Protein AF-S0IPT8-F1 (afdb_monomer_lite)

pLDDT: mean 73.15, std 20.32, range [29.73, 96.06]

Secondary structure (DSSP, 8-state):
-HHHHHHHHHHHHHH-HHHHHHHHTTT-HHHH-B-SPPPGGGHHHHHHHHHHHHHHHTTSSEEEETT--HHHHHHHHHH-HHHHHTT----GGGS-TTS-HHHHHHHHHHHHGGGTEEEEEEP-SSSEEEEEEEEHHHHHHHHHHHHHTT--EE-TTS---S-S-HHHHHHHHHS-B---S---------S-TTSS----S--PPPTTTTT-EEEEEE-S----HHHHHHHHHHHTS-HHHHHHHHHTT--EEEEEEHHHHHHHHHHHHHTT---EEESPPPP-TT----TT--S--------HHHHHHHHHHHHHT--

Radius of gyration: 21.43 Å; chains: 1; bounding box: 55×52×55 Å

Sequence (319 aa):
MGHSTVRKELETCVADTEKYCKEHQQEYETLGCPGGVIAEEDYGCIQWLILAECLVRYNIAAMLDWKCELENFAYFVKGLAGKRKYKLTFRTAWFDEEESIEEWCTVLNVKWQSAGVYFVQLDMCSDSYTLLPILSDQYELARRLAKELGQRIILPDVENPEDSSEVLYNFLQRHPYTLSAHRSPAPASCEKCFADGSIVYPVIPCNCEGGKQYQIVINTQKLTPRQIVVASKHMRMGAMEMRQRLTLGKDVYVKAYLQDTLLAINELEKERIAYEVLPEAPQYLHFQECQKRHVHSERYDYKYFLLDREREKEWSGKD

Foldseek 3Di:
DLPVVLVVLLVVCVVPVPVSLVVCLVVDVVSVFFDDDDDPLCSLLSSLSSSLVSCCVSLQKPKFAQLDFLVNVQVSVVSHPVCVVLVQDDDSVQDDRLDGPLVVQVSSQVRCVVSQWHWKFWQQVFLMTTTHIDGNVCVVVVQVVCVVSLTGIGRSHDDDPPDRSVSNVVSCVNGPGHPPDPPPPPPPDDDPNPPDPPDDDFDDPDPVQQPDKKKKKQFQDDDDLSLLSLLCVLQSHHSVVSVVCSVVRHMDMHIDGLLSVVVNVVSCVVRVGDIDMPPDRDDDPGHDDDPPDDPPDPPDDGDPPVVVVVVVCVVVVPD

Structure (mmCIF, N/CA/C/O backbone):
data_AF-S0IPT8-F1
#
_entry.id   AF-S0IPT8-F1
#
loop_
_atom_site.group_PDB
_atom_site.id
_atom_site.type_symbol
_atom_site.label_atom_id
_atom_site.label_alt_id
_atom_site.label_comp_id
_atom_site.label_asym_id
_atom_site.label_entity_id
_atom_site.label_seq_id
_atom_site.pdbx_PDB_ins_code
_atom_site.Cartn_x
_atom_site.Cartn_y
_atom_site.Cartn_z
_atom_site.occupancy
_atom_site.B_iso_or_equiv
_atom_site.auth_seq_id
_atom_site.auth_comp_id
_atom_site.auth_asym_id
_atom_site.auth_atom_id
_atom_site.pdbx_PDB_model_num
ATOM 1 N N . MET A 1 1 ? -14.011 8.653 -18.010 1.00 54.28 1 MET A N 1
ATOM 2 C CA . MET A 1 1 ? -12.874 9.182 -18.791 1.00 54.28 1 MET A CA 1
ATOM 3 C C . MET A 1 1 ? -11.552 8.507 -18.423 1.00 54.28 1 MET A C 1
ATOM 5 O O . MET A 1 1 ? -10.868 8.114 -19.346 1.00 54.28 1 MET A O 1
ATOM 9 N N . GLY A 1 2 ? -11.223 8.260 -17.144 1.00 63.88 2 GLY A N 1
ATOM 10 C CA . GLY A 1 2 ? -9.914 7.685 -16.761 1.00 63.88 2 GLY A CA 1
ATOM 11 C C . GLY A 1 2 ? -9.547 6.312 -17.357 1.00 63.88 2 GLY A C 1
ATOM 12 O O . GLY A 1 2 ? -8.444 6.149 -17.856 1.00 63.88 2 GLY A O 1
ATOM 13 N N . HIS A 1 3 ? -10.464 5.335 -17.385 1.00 76.06 3 HIS A N 1
ATOM 14 C CA . HIS A 1 3 ? -10.130 3.949 -17.779 1.00 76.06 3 HIS A CA 1
ATOM 15 C C . HIS A 1 3 ? -9.576 3.813 -19.212 1.00 76.06 3 HIS A C 1
ATOM 17 O O . HIS A 1 3 ? -8.650 3.044 -19.445 1.00 76.06 3 HIS A O 1
ATOM 23 N N . SER A 1 4 ? -10.135 4.548 -20.180 1.00 83.31 4 SER A N 1
ATOM 24 C CA . SER A 1 4 ? -9.670 4.511 -21.575 1.00 83.31 4 SER A CA 1
ATOM 25 C C . SER A 1 4 ? -8.324 5.202 -21.765 1.00 83.31 4 SER A C 1
ATOM 27 O O . SER A 1 4 ? -7.595 4.850 -22.684 1.00 83.31 4 SER A O 1
ATOM 29 N N . THR A 1 5 ? -8.010 6.188 -20.924 1.00 87.19 5 THR A N 1
ATOM 30 C CA . THR A 1 5 ? -6.735 6.906 -20.983 1.00 87.19 5 THR A CA 1
ATOM 31 C C . THR A 1 5 ? -5.625 6.078 -20.349 1.00 87.19 5 THR A C 1
ATOM 33 O O . THR A 1 5 ? -4.622 5.850 -21.012 1.00 87.19 5 THR A O 1
ATOM 36 N N . VAL A 1 6 ? -5.860 5.510 -19.156 1.00 88.31 6 VAL A N 1
ATOM 37 C CA . VAL A 1 6 ? -4.929 4.562 -18.509 1.00 88.31 6 VAL A CA 1
ATOM 38 C C . VAL A 1 6 ? -4.564 3.422 -19.453 1.00 88.31 6 VAL A C 1
ATOM 40 O O . VAL A 1 6 ? -3.395 3.102 -19.617 1.00 88.31 6 VAL A O 1
ATOM 43 N N . ARG A 1 7 ? -5.560 2.837 -20.129 1.00 91.38 7 ARG A N 1
ATOM 44 C CA . ARG A 1 7 ? -5.317 1.758 -21.088 1.00 91.38 7 ARG A CA 1
ATOM 45 C C . ARG A 1 7 ? -4.388 2.181 -22.230 1.00 91.38 7 ARG A C 1
ATOM 47 O O . ARG A 1 7 ? -3.475 1.435 -22.546 1.00 91.38 7 ARG A O 1
ATOM 54 N N . LYS A 1 8 ? -4.608 3.353 -22.834 1.00 91.62 8 LYS A N 1
ATOM 55 C CA . LYS A 1 8 ? -3.768 3.852 -23.936 1.00 91.62 8 LYS A CA 1
ATOM 56 C C . LYS A 1 8 ? -2.345 4.169 -23.488 1.00 91.62 8 LYS A C 1
ATOM 58 O O . LYS A 1 8 ? -1.407 3.883 -24.226 1.00 91.62 8 LYS A O 1
ATOM 63 N N . GLU A 1 9 ? -2.190 4.753 -22.301 1.00 90.62 9 GLU A N 1
ATOM 64 C CA . GLU A 1 9 ? -0.863 5.005 -21.735 1.00 90.62 9 GLU A CA 1
ATOM 65 C C . GLU A 1 9 ? -0.111 3.693 -21.519 1.00 90.62 9 GLU A C 1
ATOM 67 O O . GLU A 1 9 ? 1.015 3.552 -21.987 1.00 90.62 9 GLU A O 1
ATOM 72 N N . LEU A 1 10 ? -0.768 2.687 -20.938 1.00 92.62 10 LEU A N 1
ATOM 73 C CA . LEU A 1 10 ? -0.151 1.379 -20.729 1.00 92.62 10 LEU A CA 1
ATOM 74 C C . LEU A 1 10 ? 0.125 0.624 -22.026 1.00 92.62 10 LEU A C 1
ATOM 76 O O . LEU A 1 10 ? 1.179 0.017 -22.143 1.00 92.62 10 LEU A O 1
ATOM 80 N N . GLU A 1 11 ? -0.766 0.678 -23.017 1.00 94.50 11 GLU A N 1
ATOM 81 C CA . GLU A 1 11 ? -0.511 0.098 -24.344 1.00 94.50 11 GLU A CA 1
ATOM 82 C C . GLU A 1 11 ? 0.739 0.720 -24.989 1.00 94.50 11 GLU A C 1
ATOM 84 O O . GLU A 1 11 ? 1.518 0.012 -25.622 1.00 94.50 11 GLU A O 1
ATOM 89 N N . THR A 1 12 ? 0.962 2.022 -24.784 1.00 93.56 12 THR A N 1
ATOM 90 C CA . THR A 1 12 ? 2.147 2.729 -25.293 1.00 93.56 12 THR A CA 1
ATOM 91 C C . THR A 1 12 ? 3.406 2.335 -24.520 1.00 93.56 12 THR A C 1
ATOM 93 O O . THR A 1 12 ? 4.418 2.006 -25.133 1.00 93.56 12 THR A O 1
ATOM 96 N N . CYS A 1 13 ? 3.331 2.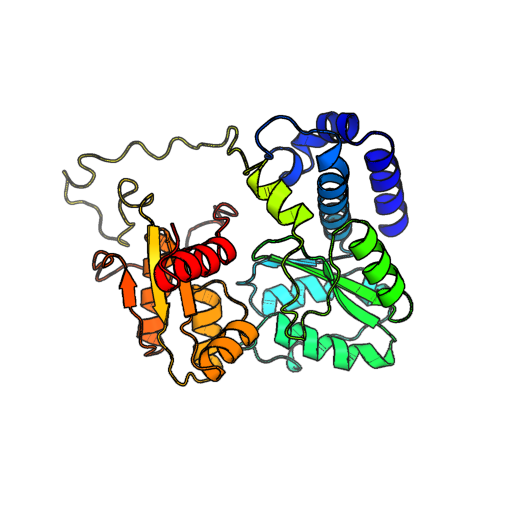299 -23.186 1.00 92.19 13 CYS A N 1
ATOM 97 C CA . CYS A 1 13 ? 4.433 1.865 -22.331 1.00 92.19 13 CYS A CA 1
ATOM 98 C C . CYS A 1 13 ? 4.836 0.409 -22.598 1.00 92.19 13 CYS A C 1
ATOM 100 O O . CYS A 1 13 ? 6.021 0.111 -22.648 1.00 92.19 13 CYS A O 1
ATOM 102 N N . VAL A 1 14 ? 3.878 -0.502 -22.774 1.00 93.56 14 VAL A N 1
ATOM 103 C CA . VAL A 1 14 ? 4.161 -1.927 -23.006 1.00 93.56 14 VAL A CA 1
ATOM 104 C C . VAL A 1 14 ? 4.749 -2.166 -24.398 1.00 93.56 14 VAL A C 1
ATOM 106 O O . VAL A 1 14 ? 5.554 -3.078 -24.565 1.00 93.56 14 VAL A O 1
ATOM 109 N N . ALA A 1 15 ? 4.370 -1.361 -25.396 1.00 94.94 15 ALA A N 1
ATOM 110 C CA . ALA A 1 15 ? 4.884 -1.501 -26.757 1.00 94.94 15 ALA A CA 1
ATOM 111 C C . ALA A 1 15 ? 6.381 -1.169 -26.871 1.00 94.94 15 ALA A C 1
ATOM 113 O O . ALA A 1 15 ? 7.077 -1.804 -27.662 1.00 94.94 15 ALA A O 1
ATOM 114 N N . ASP A 1 16 ? 6.864 -0.183 -26.108 1.00 92.12 16 ASP A N 1
ATOM 115 C CA . ASP A 1 16 ? 8.273 0.218 -26.076 1.00 92.12 16 ASP A CA 1
ATOM 116 C C . ASP A 1 16 ? 8.610 0.880 -24.727 1.00 92.12 16 ASP A C 1
ATOM 118 O O . ASP A 1 16 ? 8.616 2.108 -24.590 1.00 92.12 16 ASP A O 1
ATOM 122 N N . THR A 1 17 ? 8.855 0.052 -23.706 1.00 90.62 17 THR A N 1
ATOM 123 C CA . THR A 1 17 ? 9.102 0.509 -22.327 1.00 90.62 17 THR A CA 1
ATOM 124 C C . THR A 1 17 ? 10.316 1.425 -22.237 1.00 90.62 17 THR A C 1
ATOM 126 O O . THR A 1 17 ? 10.282 2.432 -21.535 1.00 90.62 17 THR A O 1
ATOM 129 N N . GLU A 1 18 ? 11.396 1.104 -22.954 1.00 87.06 18 GLU A N 1
ATOM 130 C CA . GLU A 1 18 ? 12.631 1.887 -22.913 1.00 87.06 18 GLU A CA 1
ATOM 131 C C . GLU A 1 18 ? 12.409 3.296 -23.461 1.00 87.06 18 GLU A C 1
ATOM 133 O O . GLU A 1 18 ? 12.798 4.285 -22.830 1.00 87.06 18 GLU A O 1
ATOM 138 N N . LYS A 1 19 ? 11.772 3.395 -24.631 1.00 88.38 19 LYS A N 1
ATOM 139 C CA . LYS A 1 19 ? 11.444 4.685 -25.227 1.00 88.38 19 LYS A CA 1
ATOM 140 C C . LYS A 1 19 ? 10.463 5.459 -24.355 1.00 88.38 19 LYS A C 1
ATOM 142 O O . LYS A 1 19 ? 10.707 6.638 -24.106 1.00 88.38 19 LYS A O 1
ATOM 147 N N . TYR A 1 20 ? 9.415 4.803 -23.852 1.00 89.19 20 TYR A N 1
ATOM 148 C CA . TYR A 1 20 ? 8.432 5.434 -22.973 1.00 89.19 20 TYR A CA 1
ATOM 149 C C . TYR A 1 20 ? 9.105 6.029 -21.730 1.00 89.19 20 TYR A C 1
ATOM 151 O O . TYR A 1 20 ? 8.908 7.202 -21.423 1.00 89.19 20 TYR A O 1
ATOM 159 N N . CYS A 1 21 ? 9.987 5.281 -21.065 1.00 82.88 21 CYS A N 1
ATOM 160 C CA . CYS A 1 21 ? 10.748 5.797 -19.928 1.00 82.88 21 CYS A CA 1
ATOM 161 C C . CYS A 1 21 ? 11.575 7.032 -20.290 1.00 82.88 21 CYS A C 1
ATOM 163 O O . CYS A 1 21 ? 11.553 8.011 -19.552 1.00 82.88 21 CYS A O 1
ATOM 165 N N . LYS A 1 22 ? 12.287 7.022 -21.423 1.00 81.44 22 LYS A N 1
ATOM 166 C CA . LYS A 1 22 ? 13.092 8.176 -21.862 1.00 81.44 22 LYS A CA 1
ATOM 167 C C . LYS A 1 22 ? 12.237 9.414 -22.137 1.00 81.44 22 LYS A C 1
ATOM 169 O O . LYS A 1 22 ? 12.662 10.519 -21.815 1.00 81.44 22 LYS A O 1
ATOM 174 N N . GLU A 1 23 ? 11.061 9.237 -22.733 1.00 85.50 23 GLU A N 1
ATOM 175 C CA . GLU A 1 23 ? 10.158 10.337 -23.094 1.00 85.50 23 GLU A CA 1
ATOM 176 C C . GLU A 1 23 ? 9.407 10.901 -21.877 1.00 85.50 23 GLU A C 1
ATOM 178 O O . GLU A 1 23 ? 9.194 12.110 -21.803 1.00 85.50 23 GLU A O 1
ATOM 183 N N . HIS A 1 24 ? 9.078 10.057 -20.895 1.00 82.44 24 HIS A N 1
ATOM 184 C CA . HIS A 1 24 ? 8.243 10.414 -19.743 1.00 82.44 24 HIS A CA 1
ATOM 185 C C . HIS A 1 24 ? 9.013 10.535 -18.411 1.00 82.44 24 HIS A C 1
ATOM 187 O O . HIS A 1 24 ? 8.411 10.647 -17.344 1.00 82.44 24 HIS A O 1
ATOM 193 N N . GLN A 1 25 ? 10.348 10.577 -18.453 1.00 72.38 25 GLN A N 1
ATOM 194 C CA . GLN A 1 25 ? 11.236 10.700 -17.284 1.00 72.38 25 GLN A CA 1
ATOM 195 C C . GLN A 1 25 ? 10.932 11.903 -16.372 1.00 72.38 25 GLN A C 1
ATOM 197 O O . GLN A 1 25 ? 11.199 11.849 -15.176 1.00 72.38 25 GLN A O 1
ATOM 202 N N . GLN A 1 26 ? 10.403 12.998 -16.928 1.00 66.69 26 GLN A N 1
ATOM 203 C CA . GLN A 1 26 ? 10.033 14.201 -16.167 1.00 66.69 26 GLN A CA 1
ATOM 204 C C . GLN A 1 26 ? 8.596 14.156 -15.627 1.00 66.69 26 GLN A C 1
ATOM 206 O O . GLN A 1 26 ? 8.244 14.962 -14.772 1.00 66.69 26 GLN A O 1
ATOM 211 N N . GLU A 1 27 ? 7.761 13.253 -16.146 1.00 67.31 27 GLU A N 1
ATOM 212 C CA . GLU A 1 27 ? 6.334 13.158 -15.811 1.00 67.31 27 GLU A CA 1
ATOM 213 C C . GLU A 1 27 ? 6.051 12.165 -14.679 1.00 67.31 27 GLU A C 1
ATOM 215 O O . GLU A 1 27 ? 5.011 12.258 -14.026 1.00 67.31 27 GLU A O 1
ATOM 220 N N . TYR A 1 28 ? 6.968 11.224 -14.461 1.00 64.19 28 TYR A N 1
ATOM 221 C CA . TYR A 1 28 ? 6.877 10.185 -13.445 1.00 64.19 28 TYR A CA 1
ATOM 222 C C . TYR A 1 28 ? 8.116 10.254 -12.553 1.00 64.19 28 TYR A C 1
ATOM 224 O O . TYR A 1 28 ? 9.219 9.900 -12.977 1.00 64.19 28 TYR A O 1
ATOM 232 N N . GLU A 1 29 ? 7.950 10.699 -11.307 1.00 57.94 29 GLU A N 1
ATOM 233 C CA . GLU A 1 29 ? 9.054 10.778 -10.338 1.00 57.94 29 GLU A CA 1
ATOM 234 C C . GLU A 1 29 ? 9.680 9.396 -10.095 1.00 57.94 29 GLU A C 1
ATOM 236 O O . GLU A 1 29 ? 10.901 9.271 -9.968 1.00 57.94 29 GLU A O 1
ATOM 241 N N . THR A 1 30 ? 8.863 8.342 -10.158 1.00 58.62 30 THR A N 1
ATOM 242 C CA . THR A 1 30 ? 9.267 6.934 -10.065 1.00 58.62 30 THR A CA 1
ATOM 243 C C . THR A 1 30 ? 10.098 6.459 -11.269 1.00 58.62 30 THR A C 1
ATOM 245 O O . THR A 1 30 ? 10.859 5.506 -11.132 1.00 58.62 30 THR A O 1
ATOM 248 N N . LEU A 1 31 ? 10.030 7.134 -12.430 1.00 58.56 31 LEU A N 1
ATOM 249 C CA . LEU A 1 31 ? 10.864 6.855 -13.617 1.00 58.56 31 LEU A CA 1
ATOM 250 C C . LEU A 1 31 ? 12.075 7.788 -13.753 1.00 58.56 31 LEU A C 1
ATOM 252 O O . LEU A 1 31 ? 13.054 7.429 -14.406 1.00 58.56 31 LEU A O 1
ATOM 256 N N . GLY A 1 32 ? 12.024 8.981 -13.158 1.00 52.25 32 GLY A N 1
ATOM 257 C CA . GLY A 1 32 ? 13.122 9.955 -13.169 1.00 52.25 32 GLY A CA 1
ATOM 258 C C . GLY A 1 32 ? 14.261 9.637 -12.193 1.00 52.25 32 GLY A C 1
ATOM 259 O O . GLY A 1 32 ? 15.316 10.271 -12.244 1.00 52.25 32 GLY A O 1
ATOM 260 N N . CYS A 1 33 ? 14.052 8.667 -11.303 1.00 48.09 33 CYS A N 1
ATOM 261 C CA . CYS A 1 33 ? 14.939 8.369 -10.184 1.00 48.09 33 CYS A CA 1
ATOM 262 C C . CYS A 1 33 ? 15.607 6.976 -10.141 1.00 48.09 33 CYS A C 1
ATOM 264 O O . CYS A 1 33 ? 16.563 6.869 -9.369 1.00 48.09 33 CYS A O 1
ATOM 266 N N . PRO A 1 34 ? 15.209 5.914 -10.877 1.00 54.78 34 PRO A N 1
ATOM 267 C CA . PRO A 1 34 ? 15.902 4.628 -10.798 1.00 54.78 34 PRO A CA 1
ATOM 268 C C . PRO A 1 34 ? 17.364 4.779 -11.231 1.00 54.78 34 PRO A C 1
ATOM 270 O O . PRO A 1 34 ? 17.660 5.219 -12.342 1.00 54.78 34 PRO A O 1
ATOM 273 N N . GLY A 1 35 ? 18.292 4.441 -10.336 1.00 54.28 35 GLY A N 1
ATOM 274 C CA . GLY A 1 35 ? 19.714 4.434 -10.650 1.00 54.28 35 GLY A CA 1
ATOM 275 C C . GLY A 1 35 ? 20.106 3.312 -11.593 1.00 54.28 35 GLY A C 1
ATOM 276 O O . GLY A 1 35 ? 19.496 2.247 -11.604 1.00 54.28 35 GLY A O 1
ATOM 277 N N . GLY A 1 36 ? 21.189 3.514 -12.338 1.00 60.66 36 GLY A N 1
ATOM 278 C CA . GLY A 1 36 ? 21.755 2.473 -13.194 1.00 60.66 36 GLY A CA 1
ATOM 279 C C . GLY A 1 36 ? 21.089 2.366 -14.565 1.00 60.66 36 GLY A C 1
ATOM 280 O O . GLY A 1 36 ? 20.373 3.259 -15.009 1.00 60.66 36 GLY A O 1
ATOM 281 N N . VAL A 1 37 ? 21.409 1.288 -15.279 1.00 69.19 37 VAL A N 1
ATOM 282 C CA . VAL A 1 37 ? 20.923 1.031 -16.639 1.00 69.19 37 VAL A CA 1
ATOM 283 C C . VAL A 1 37 ? 19.718 0.110 -16.548 1.00 69.19 37 VAL A C 1
ATOM 285 O O . VAL A 1 37 ? 19.872 -1.023 -16.110 1.00 69.19 37 VAL A O 1
ATOM 288 N N . ILE A 1 38 ? 18.548 0.592 -16.966 1.00 76.69 38 ILE A N 1
ATOM 289 C CA . ILE A 1 38 ? 17.339 -0.229 -17.097 1.00 76.69 38 ILE A CA 1
ATOM 290 C C . ILE A 1 38 ? 17.577 -1.277 -18.191 1.00 76.69 38 ILE A C 1
ATOM 292 O O . ILE A 1 38 ? 17.858 -0.916 -19.337 1.00 76.69 38 ILE A O 1
ATOM 296 N N . ALA A 1 39 ? 17.449 -2.553 -17.843 1.00 83.75 39 ALA A N 1
ATOM 297 C CA . ALA A 1 39 ? 17.536 -3.680 -18.760 1.00 83.75 39 ALA A CA 1
ATOM 298 C C . ALA A 1 39 ? 16.141 -4.247 -19.083 1.00 83.75 39 ALA A C 1
ATOM 300 O O . ALA A 1 39 ? 15.142 -3.904 -18.458 1.00 83.75 39 ALA A O 1
ATOM 301 N N . GLU A 1 40 ? 16.057 -5.130 -20.080 1.00 86.00 40 GLU A N 1
ATOM 302 C CA . GLU A 1 40 ? 14.785 -5.732 -20.518 1.00 86.00 40 GLU A CA 1
ATOM 303 C C . GLU A 1 40 ? 14.084 -6.522 -19.397 1.00 86.00 40 GLU A C 1
ATOM 305 O O . GLU A 1 40 ? 12.860 -6.492 -19.273 1.00 86.00 40 GLU A O 1
ATOM 310 N N . GLU A 1 41 ? 14.864 -7.154 -18.518 1.00 86.38 41 GLU A N 1
ATOM 311 C CA . GLU A 1 41 ? 14.384 -7.842 -17.311 1.00 86.38 41 GLU A CA 1
ATOM 312 C C . GLU A 1 41 ? 13.636 -6.924 -16.323 1.00 86.38 41 GLU A C 1
ATOM 314 O O . GLU A 1 41 ? 12.859 -7.409 -15.502 1.00 86.38 41 GLU A O 1
ATOM 319 N N . ASP A 1 42 ? 13.813 -5.604 -16.425 1.00 86.31 42 ASP A N 1
ATOM 320 C CA . ASP A 1 42 ? 13.191 -4.607 -15.549 1.00 86.31 42 ASP A CA 1
ATOM 321 C C . ASP A 1 42 ? 11.855 -4.079 -16.071 1.00 86.31 42 ASP A C 1
ATOM 323 O O . ASP A 1 42 ? 11.101 -3.436 -15.333 1.00 86.31 42 ASP A O 1
ATOM 327 N N . TYR A 1 43 ? 11.540 -4.334 -17.344 1.00 89.81 43 TYR A N 1
ATOM 328 C CA . TYR A 1 43 ? 10.389 -3.723 -18.004 1.00 89.81 43 TYR A CA 1
ATOM 329 C C . TYR A 1 43 ? 9.069 -4.063 -17.312 1.00 89.81 43 TYR A C 1
ATOM 331 O O . TYR A 1 43 ? 8.216 -3.188 -17.183 1.00 89.81 43 TYR A O 1
ATOM 339 N N . GLY A 1 44 ? 8.916 -5.286 -16.797 1.00 90.81 44 GLY A N 1
ATOM 340 C CA . GLY A 1 44 ? 7.714 -5.681 -16.057 1.00 90.81 44 GLY A CA 1
ATOM 341 C C . GLY A 1 44 ? 7.493 -4.856 -14.782 1.00 90.81 44 GLY A C 1
ATOM 342 O O . GLY A 1 44 ? 6.368 -4.446 -14.499 1.00 90.81 44 GLY A O 1
ATOM 343 N N . CYS A 1 45 ? 8.558 -4.550 -14.036 1.00 88.06 45 CYS A N 1
ATOM 344 C CA . CYS A 1 45 ? 8.480 -3.714 -12.832 1.00 88.06 45 CYS A CA 1
ATOM 345 C C . CYS A 1 45 ? 8.154 -2.261 -13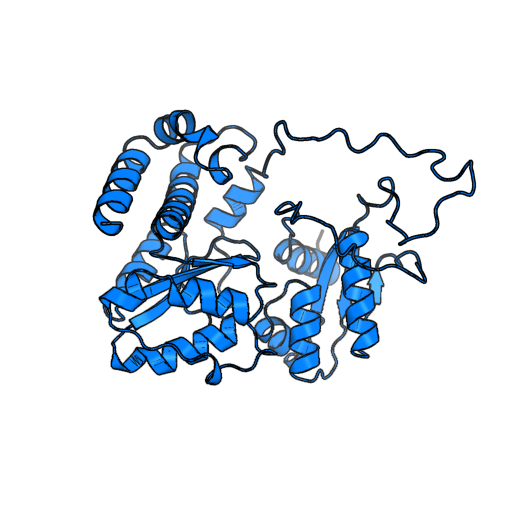.172 1.00 88.06 45 CYS A C 1
ATOM 347 O O . CYS A 1 45 ? 7.313 -1.644 -12.525 1.00 88.06 45 CYS A O 1
ATOM 349 N N . ILE A 1 46 ? 8.769 -1.731 -14.225 1.00 88.06 46 ILE A N 1
ATOM 350 C CA . ILE A 1 46 ? 8.505 -0.375 -14.712 1.00 88.06 46 ILE A CA 1
ATOM 351 C C . ILE A 1 46 ? 7.047 -0.222 -15.148 1.00 88.06 46 ILE A C 1
ATOM 353 O O . ILE A 1 46 ? 6.365 0.714 -14.735 1.00 88.06 46 ILE A O 1
ATOM 357 N N . GLN A 1 47 ? 6.544 -1.167 -15.940 1.00 91.50 47 GLN A N 1
ATOM 358 C CA . GLN A 1 47 ? 5.153 -1.179 -16.388 1.00 91.50 47 GLN A CA 1
ATOM 359 C C . GLN A 1 47 ? 4.180 -1.255 -15.201 1.00 91.50 47 GLN A C 1
ATOM 361 O O . GLN A 1 47 ? 3.132 -0.608 -15.222 1.00 91.50 47 GLN A O 1
ATOM 366 N N . TRP A 1 48 ? 4.530 -2.003 -14.148 1.00 92.38 48 TRP A N 1
ATOM 367 C CA . TRP A 1 48 ? 3.750 -2.080 -12.911 1.00 92.38 48 TRP A CA 1
ATOM 368 C C . TRP A 1 48 ? 3.693 -0.742 -12.161 1.00 92.38 48 TRP A C 1
ATOM 370 O O . TRP A 1 48 ? 2.616 -0.306 -11.752 1.00 92.38 48 TRP A O 1
ATOM 380 N N . LEU A 1 49 ? 4.834 -0.061 -12.030 1.00 87.19 49 LEU A N 1
ATOM 381 C CA . LEU A 1 49 ? 4.927 1.261 -11.402 1.00 87.19 49 LEU A CA 1
ATOM 382 C C . LEU A 1 49 ? 4.092 2.297 -12.170 1.00 87.19 49 LEU A C 1
ATOM 384 O O . LEU A 1 49 ? 3.261 2.987 -11.579 1.00 87.19 49 LEU A O 1
ATOM 388 N N . ILE A 1 50 ? 4.212 2.318 -13.500 1.00 89.44 50 ILE A N 1
ATOM 389 C CA . ILE A 1 50 ? 3.437 3.212 -14.372 1.00 89.44 50 ILE A CA 1
ATOM 390 C C . ILE A 1 50 ? 1.936 2.920 -14.277 1.00 89.44 50 ILE A C 1
ATOM 392 O O . ILE A 1 50 ? 1.132 3.852 -14.244 1.00 89.44 50 ILE A O 1
ATOM 396 N N . LEU A 1 51 ? 1.533 1.645 -14.194 1.00 93.31 51 LEU A N 1
ATOM 397 C CA . LEU A 1 51 ? 0.137 1.264 -13.957 1.00 93.31 51 LEU A CA 1
ATOM 398 C C . LEU A 1 51 ? -0.385 1.881 -12.657 1.00 93.31 51 LEU A C 1
ATOM 400 O O . LEU A 1 51 ? -1.449 2.504 -12.677 1.00 93.31 51 LEU A O 1
ATOM 404 N N . ALA A 1 52 ? 0.343 1.728 -11.551 1.00 91.12 52 ALA A N 1
ATOM 405 C CA . ALA A 1 52 ? -0.056 2.279 -10.260 1.00 91.12 52 ALA A CA 1
ATOM 406 C C . ALA A 1 52 ? -0.194 3.810 -10.319 1.00 91.12 52 ALA A C 1
ATOM 408 O O . ALA A 1 52 ? -1.254 4.345 -9.979 1.00 91.12 52 ALA A O 1
ATOM 409 N N . GLU A 1 53 ? 0.811 4.512 -10.846 1.00 88.25 53 GLU A N 1
ATOM 410 C CA . GLU A 1 53 ? 0.785 5.972 -10.977 1.00 88.25 53 GLU A CA 1
ATOM 411 C C . GLU A 1 53 ? -0.345 6.465 -11.886 1.00 88.25 53 GLU A C 1
ATOM 413 O O . GLU A 1 53 ? -1.067 7.403 -11.538 1.00 88.25 53 GLU A O 1
ATOM 418 N N . CYS A 1 54 ? -0.574 5.799 -13.021 1.00 90.69 54 CYS A N 1
ATOM 419 C CA . CYS A 1 54 ? -1.699 6.091 -13.903 1.00 90.69 54 CYS A CA 1
ATOM 420 C C . CYS A 1 54 ? -3.035 5.956 -13.161 1.00 90.69 54 CYS A C 1
ATOM 422 O O . CYS A 1 54 ? -3.896 6.838 -13.238 1.00 90.69 54 CYS A O 1
ATOM 424 N N . LEU A 1 55 ? -3.236 4.859 -12.425 1.00 93.12 55 LEU A N 1
ATOM 425 C CA . LEU A 1 55 ? -4.469 4.645 -11.668 1.00 93.12 55 LEU A CA 1
ATOM 426 C C . LEU A 1 55 ? -4.689 5.752 -10.629 1.00 93.12 55 LEU A C 1
ATOM 428 O O . LEU A 1 55 ? -5.820 6.229 -10.497 1.00 93.12 55 LEU A O 1
ATOM 432 N N . VAL A 1 56 ? -3.637 6.189 -9.938 1.00 90.50 56 VAL A N 1
ATOM 433 C CA . VAL A 1 56 ? -3.695 7.273 -8.945 1.00 90.50 56 VAL A CA 1
ATOM 434 C C . VAL A 1 56 ? -3.988 8.619 -9.611 1.00 90.50 56 VAL A C 1
ATOM 436 O O . VAL A 1 56 ? -4.933 9.305 -9.219 1.00 90.50 56 VAL A O 1
ATOM 439 N N . ARG A 1 57 ? -3.270 8.964 -10.688 1.00 88.88 57 ARG A N 1
ATOM 440 C CA . ARG A 1 57 ? -3.432 10.221 -11.445 1.00 88.88 57 ARG A CA 1
ATOM 441 C C . ARG A 1 57 ? -4.870 10.447 -11.910 1.00 88.88 57 ARG A C 1
ATOM 443 O O . ARG A 1 57 ? -5.381 11.565 -11.868 1.00 88.88 57 ARG A O 1
ATOM 450 N N . TYR A 1 58 ? -5.554 9.383 -12.331 1.00 90.06 58 TYR A N 1
ATOM 451 C CA . TYR A 1 58 ? -6.948 9.454 -12.778 1.00 90.06 58 TYR A CA 1
ATOM 452 C C . TYR A 1 58 ? -7.978 9.194 -11.662 1.00 90.06 58 TYR A C 1
ATOM 454 O O . TYR A 1 58 ? -9.162 8.997 -11.962 1.00 90.06 58 TYR A O 1
ATOM 462 N N . ASN A 1 59 ? -7.564 9.227 -10.387 1.00 91.69 59 ASN A N 1
ATOM 463 C CA . ASN A 1 59 ? -8.386 8.954 -9.201 1.00 91.69 59 ASN A CA 1
ATOM 464 C C . ASN A 1 59 ? -9.110 7.597 -9.268 1.00 91.69 59 ASN A C 1
ATOM 466 O O . ASN A 1 59 ? -10.230 7.451 -8.772 1.00 91.69 59 ASN A O 1
ATOM 470 N N . ILE A 1 60 ? -8.530 6.613 -9.956 1.00 93.81 60 ILE A N 1
ATOM 471 C CA . ILE A 1 60 ? -9.052 5.244 -10.020 1.00 93.81 60 ILE A CA 1
ATOM 472 C C . ILE A 1 60 ? -8.576 4.462 -8.794 1.00 93.81 60 ILE A C 1
ATOM 474 O O . ILE A 1 60 ? -9.385 3.749 -8.202 1.00 93.81 60 ILE A O 1
ATOM 478 N N . ALA A 1 61 ? -7.317 4.657 -8.402 1.00 94.69 61 ALA A N 1
ATOM 479 C CA . ALA A 1 61 ? -6.736 4.219 -7.137 1.00 94.69 61 ALA A CA 1
ATOM 480 C C . ALA A 1 61 ? -6.390 5.430 -6.250 1.00 94.69 61 ALA A C 1
ATOM 482 O O . ALA A 1 61 ? -6.403 6.571 -6.717 1.00 94.69 61 ALA A O 1
ATOM 483 N N . ALA A 1 62 ? -6.098 5.176 -4.977 1.00 93.25 62 ALA A N 1
ATOM 484 C CA . ALA A 1 62 ? -5.554 6.146 -4.033 1.00 93.25 62 ALA A CA 1
ATOM 485 C C . ALA A 1 62 ? -4.193 5.654 -3.538 1.00 93.25 62 ALA A C 1
ATOM 487 O O . ALA A 1 62 ? -4.077 4.488 -3.179 1.00 93.25 62 ALA A O 1
ATOM 488 N N . MET A 1 63 ? -3.197 6.536 -3.500 1.00 88.50 63 MET A N 1
ATOM 489 C CA . MET A 1 63 ? -1.911 6.267 -2.858 1.00 88.50 63 MET A CA 1
ATOM 490 C C . MET A 1 63 ? -1.885 6.987 -1.515 1.00 88.50 63 MET A C 1
ATOM 492 O O . MET A 1 63 ? -2.107 8.197 -1.469 1.00 88.50 63 MET A O 1
ATOM 496 N N . LEU A 1 64 ? -1.685 6.237 -0.437 1.00 85.88 64 LEU A N 1
ATOM 497 C CA . LEU A 1 64 ? -1.716 6.730 0.935 1.00 85.88 64 LEU A CA 1
ATOM 498 C C . LEU A 1 64 ? -0.410 6.379 1.634 1.00 85.88 64 LEU A C 1
ATOM 500 O O . LEU A 1 64 ? 0.008 5.227 1.609 1.00 85.88 64 LEU A O 1
ATOM 504 N N . ASP A 1 65 ? 0.195 7.358 2.292 1.00 81.06 65 ASP A N 1
ATOM 505 C CA . ASP A 1 65 ? 1.303 7.122 3.219 1.00 81.06 65 ASP A CA 1
ATOM 506 C C . ASP A 1 65 ? 0.820 6.247 4.393 1.00 81.06 65 ASP A C 1
ATOM 508 O O . ASP A 1 65 ? -0.327 6.379 4.821 1.00 81.06 65 ASP A O 1
ATOM 512 N N . TRP A 1 66 ? 1.658 5.369 4.944 1.00 70.62 66 TRP A N 1
ATOM 513 C CA . TRP A 1 66 ? 1.288 4.562 6.117 1.00 70.62 66 TRP A CA 1
ATOM 514 C C . TRP A 1 66 ? 0.921 5.398 7.352 1.00 70.62 66 TRP A C 1
ATOM 516 O O . TRP A 1 66 ? 0.179 4.924 8.208 1.00 70.62 66 TRP A O 1
ATOM 526 N N . LYS A 1 67 ? 1.401 6.645 7.467 1.00 70.81 67 LYS A N 1
ATOM 527 C CA . LYS A 1 67 ? 0.989 7.595 8.517 1.00 70.81 67 LYS A CA 1
ATOM 528 C C . LYS A 1 67 ? -0.354 8.258 8.229 1.00 70.81 67 LYS A C 1
ATOM 530 O O . LYS A 1 67 ? -0.725 9.168 8.974 1.00 70.81 67 LYS A O 1
ATOM 535 N N . CYS A 1 68 ? -1.047 7.889 7.152 1.00 79.69 68 CYS A N 1
ATOM 536 C CA . CYS A 1 68 ? -2.292 8.527 6.757 1.00 79.69 68 CYS A CA 1
ATOM 537 C C . CYS A 1 68 ? -3.305 8.490 7.904 1.00 79.69 68 CYS A C 1
ATOM 539 O O . CYS A 1 68 ? -3.739 7.431 8.340 1.00 79.69 68 CYS A O 1
ATOM 541 N N . GLU A 1 69 ? -3.711 9.672 8.352 1.00 84.44 69 GLU A N 1
ATOM 542 C CA . GLU A 1 69 ? -4.778 9.844 9.335 1.00 84.44 69 GLU A CA 1
ATOM 543 C C . GLU A 1 69 ? -6.153 9.609 8.691 1.00 84.44 69 GLU A C 1
ATOM 545 O O . GLU A 1 69 ? -6.312 9.699 7.461 1.00 84.44 69 GLU A O 1
ATOM 550 N N . LEU A 1 70 ? -7.162 9.319 9.518 1.00 87.69 70 LEU A N 1
ATOM 551 C CA . LEU A 1 70 ? -8.503 8.945 9.065 1.00 87.69 70 LEU A CA 1
ATOM 552 C C . LEU A 1 70 ? -9.146 10.032 8.188 1.00 87.69 70 LEU A C 1
ATOM 554 O O . LEU A 1 70 ? -9.860 9.728 7.227 1.00 87.69 70 LEU A O 1
ATOM 558 N N . GLU A 1 71 ? -8.885 11.309 8.470 1.00 86.38 71 GLU A N 1
ATOM 559 C CA . GLU A 1 71 ? -9.357 12.449 7.683 1.00 86.38 71 GLU A CA 1
ATOM 560 C C . GLU A 1 71 ? -8.845 12.388 6.243 1.00 86.38 71 GLU A C 1
ATOM 562 O O . GLU A 1 71 ? -9.625 12.543 5.293 1.00 86.38 71 GLU A O 1
ATOM 567 N N . ASN A 1 72 ? -7.546 12.127 6.082 1.00 87.12 72 ASN A N 1
ATOM 568 C CA . ASN A 1 72 ? -6.892 12.022 4.782 1.00 87.12 72 ASN A CA 1
ATOM 569 C C . ASN A 1 72 ? -7.376 10.770 4.047 1.00 87.12 72 ASN A C 1
ATOM 571 O O . ASN A 1 72 ? -7.787 10.862 2.887 1.00 87.12 72 ASN A O 1
ATOM 575 N N . PHE A 1 73 ? -7.451 9.631 4.740 1.00 92.00 73 PHE A N 1
ATOM 576 C CA . PHE A 1 73 ? -8.002 8.393 4.191 1.00 92.00 73 PHE A CA 1
ATOM 577 C C . PHE A 1 73 ? -9.417 8.631 3.648 1.00 92.00 73 PHE A C 1
ATOM 579 O O . PHE A 1 73 ? -9.728 8.337 2.489 1.00 92.00 73 PHE A O 1
ATOM 586 N N . ALA A 1 74 ? -10.275 9.266 4.451 1.00 93.00 74 ALA A N 1
ATOM 587 C CA . ALA A 1 74 ? -11.636 9.594 4.061 1.00 93.00 74 ALA A CA 1
ATOM 588 C C . ALA A 1 74 ? -11.693 10.552 2.865 1.00 93.00 74 ALA A C 1
ATOM 590 O O . ALA A 1 74 ? -12.569 10.390 2.010 1.00 93.00 74 ALA A O 1
ATOM 591 N N . TYR A 1 75 ? -10.806 11.547 2.790 1.00 91.62 75 TYR A N 1
ATOM 592 C CA . TYR A 1 75 ? -10.720 12.466 1.655 1.00 91.62 75 TYR A CA 1
ATOM 593 C C . TYR A 1 75 ? -10.428 11.714 0.350 1.00 91.62 75 TYR A C 1
ATOM 595 O O . TYR A 1 75 ? -11.222 11.799 -0.596 1.00 91.62 75 TYR A O 1
ATOM 603 N N . PHE A 1 76 ? -9.364 10.907 0.321 1.00 91.44 76 PHE A N 1
ATOM 604 C CA . PHE A 1 76 ? -8.962 10.163 -0.872 1.00 91.44 76 PHE A CA 1
ATOM 605 C C . PHE A 1 76 ? -10.009 9.126 -1.287 1.00 91.44 76 PHE A C 1
ATOM 607 O O . PHE A 1 76 ? -10.442 9.113 -2.442 1.00 91.44 76 PHE A O 1
ATOM 614 N N . VAL A 1 77 ? -10.522 8.326 -0.344 1.00 93.81 77 VAL A N 1
ATOM 615 C CA . VAL A 1 77 ? -11.543 7.306 -0.636 1.00 93.81 77 VAL A CA 1
ATOM 616 C C . VAL A 1 77 ? -12.833 7.935 -1.172 1.00 93.81 77 VAL A C 1
ATOM 618 O O . VAL A 1 77 ? -13.466 7.402 -2.090 1.00 93.81 77 VAL A O 1
ATOM 621 N N . LYS A 1 78 ? -13.241 9.102 -0.653 1.00 90.94 78 LYS A N 1
ATOM 622 C CA . LYS A 1 78 ? -14.410 9.831 -1.175 1.00 90.94 78 LYS A CA 1
ATOM 623 C C . LYS A 1 78 ? -14.191 10.341 -2.605 1.00 90.94 78 LYS A C 1
ATOM 625 O O . LYS A 1 78 ? -15.187 10.453 -3.326 1.00 90.94 78 LYS A O 1
ATOM 630 N N . GLY A 1 79 ? -12.948 10.628 -2.994 1.00 90.19 79 GLY A N 1
ATOM 631 C CA . GLY A 1 79 ? -12.556 11.117 -4.319 1.00 90.19 79 GLY A CA 1
ATOM 632 C C . GLY A 1 79 ? -12.515 10.053 -5.423 1.00 90.19 79 GLY A C 1
ATOM 633 O O . GLY A 1 79 ? -12.621 10.404 -6.603 1.00 90.19 79 GLY A O 1
ATOM 634 N N . LEU A 1 80 ? -12.440 8.766 -5.062 1.00 93.06 80 LEU A N 1
ATOM 635 C CA . LEU A 1 80 ? -12.273 7.659 -6.008 1.00 93.06 80 LEU A CA 1
ATOM 636 C C . LEU A 1 80 ? -13.374 7.602 -7.083 1.00 93.06 80 LEU A C 1
ATOM 638 O O . LEU A 1 80 ? -14.578 7.580 -6.807 1.00 93.06 80 LEU A O 1
ATOM 642 N N . ALA A 1 81 ? -12.963 7.479 -8.345 1.00 85.06 81 ALA A N 1
ATOM 643 C CA . ALA A 1 81 ? -13.849 7.311 -9.493 1.00 85.06 81 ALA A CA 1
ATOM 644 C C . ALA A 1 81 ? -14.706 6.038 -9.374 1.00 85.06 81 ALA A C 1
ATOM 646 O O . ALA A 1 81 ? -15.902 6.067 -9.685 1.00 85.06 81 ALA A O 1
ATOM 647 N N . GLY A 1 82 ? -14.118 4.950 -8.860 1.00 80.56 82 GLY A N 1
ATOM 648 C CA . GLY A 1 82 ? -14.808 3.685 -8.600 1.00 80.56 82 GLY A CA 1
ATOM 649 C C . GLY A 1 82 ? -15.964 3.826 -7.608 1.00 80.56 82 GLY A C 1
ATOM 650 O O . GLY A 1 82 ? -17.025 3.246 -7.826 1.00 80.56 82 GLY A O 1
ATOM 651 N N . LYS A 1 83 ? -15.834 4.690 -6.593 1.00 88.38 83 LYS A N 1
ATOM 652 C CA . LYS A 1 83 ? -16.899 4.944 -5.613 1.00 88.38 83 LYS A CA 1
ATOM 653 C C . LYS A 1 83 ? -18.175 5.455 -6.282 1.00 88.38 83 LYS A C 1
ATOM 655 O O . LYS A 1 83 ? -19.262 4.946 -6.021 1.00 88.38 83 LYS A O 1
ATOM 660 N N . ARG A 1 84 ? -18.052 6.442 -7.178 1.00 83.12 84 ARG A N 1
ATOM 661 C CA . ARG A 1 84 ? -19.198 6.971 -7.941 1.00 83.12 84 ARG A CA 1
ATOM 662 C C . ARG A 1 84 ? -19.752 5.933 -8.914 1.00 83.12 84 ARG A C 1
ATOM 664 O O . ARG A 1 84 ? -20.965 5.759 -8.981 1.00 83.12 84 ARG A O 1
ATOM 671 N N . LYS A 1 85 ? -18.870 5.235 -9.635 1.00 86.31 85 LYS A N 1
ATOM 672 C CA . LYS A 1 85 ? -19.238 4.223 -10.637 1.00 86.31 85 LYS A CA 1
ATOM 673 C C . LYS A 1 85 ? -20.036 3.068 -10.026 1.00 86.31 85 LYS A C 1
ATOM 675 O O . LYS A 1 85 ? -21.068 2.693 -10.573 1.00 86.31 85 LYS A O 1
ATOM 680 N N . TYR A 1 86 ? -19.581 2.544 -8.891 1.00 88.50 86 TYR A N 1
ATOM 681 C CA . TYR A 1 86 ? -20.193 1.403 -8.206 1.00 88.50 86 TYR A CA 1
ATOM 682 C C . TYR A 1 86 ? -21.189 1.819 -7.109 1.00 88.50 86 TYR A C 1
ATOM 684 O O . TYR A 1 86 ? -21.697 0.970 -6.388 1.00 88.50 86 TYR A O 1
ATOM 692 N N . LYS A 1 87 ? -21.499 3.122 -6.990 1.00 90.12 87 LYS A N 1
ATOM 693 C CA . LYS A 1 87 ? -22.433 3.691 -5.996 1.00 90.12 87 LYS A CA 1
ATOM 694 C C . LYS A 1 87 ? -22.093 3.304 -4.549 1.00 90.12 87 LYS A C 1
ATOM 696 O O . LYS A 1 87 ? -22.978 3.042 -3.737 1.00 90.12 87 LYS A O 1
ATOM 701 N N . LEU A 1 88 ? -20.804 3.299 -4.220 1.00 93.44 88 LEU A N 1
ATOM 702 C CA . LEU A 1 88 ? -20.311 2.882 -2.912 1.00 93.44 88 LEU A CA 1
ATOM 703 C C . LEU A 1 88 ? -20.574 3.961 -1.858 1.00 93.44 88 LEU A C 1
ATOM 705 O O . LEU A 1 88 ? -20.219 5.136 -2.014 1.00 93.44 88 LEU A O 1
ATOM 709 N N . THR A 1 89 ? -21.182 3.554 -0.751 1.00 93.75 89 THR A N 1
ATOM 710 C CA . THR A 1 89 ? -21.406 4.420 0.408 1.00 93.75 89 THR A CA 1
ATOM 711 C C . THR A 1 89 ? -20.142 4.541 1.252 1.00 93.75 89 THR A C 1
ATOM 713 O O . THR A 1 89 ? -19.409 3.572 1.409 1.00 93.75 89 THR A O 1
ATOM 716 N N . PHE A 1 90 ? -19.915 5.713 1.844 1.00 94.62 90 PHE A N 1
ATOM 717 C CA . PHE A 1 90 ? -18.824 5.953 2.789 1.00 94.62 90 PHE A CA 1
ATOM 718 C C . PHE A 1 90 ? -19.340 6.828 3.930 1.00 94.62 90 PHE A C 1
ATOM 720 O O . PHE A 1 90 ? -19.922 7.883 3.658 1.00 94.62 90 PHE A O 1
ATOM 727 N N . ARG A 1 91 ? -19.120 6.425 5.184 1.00 94.94 91 ARG A N 1
ATOM 728 C CA . ARG A 1 91 ? -19.417 7.241 6.369 1.00 94.94 91 ARG A CA 1
ATOM 729 C C . ARG A 1 91 ? -18.224 7.189 7.316 1.00 94.94 91 ARG A C 1
ATOM 731 O O . ARG A 1 91 ? -17.830 6.102 7.705 1.00 94.94 91 ARG A O 1
ATOM 738 N N . THR A 1 92 ? -17.693 8.351 7.701 1.00 92.69 92 THR A N 1
ATOM 739 C CA . THR A 1 92 ? -16.539 8.432 8.615 1.00 92.69 92 THR A CA 1
ATOM 740 C C . THR A 1 92 ? -16.834 7.780 9.975 1.00 92.69 92 THR A C 1
ATOM 742 O O . THR A 1 92 ? -15.961 7.155 10.545 1.00 92.69 92 THR A O 1
ATOM 745 N N . ALA A 1 93 ? -18.089 7.797 10.439 1.00 94.62 93 ALA A N 1
ATOM 746 C CA . ALA A 1 93 ? -18.511 7.153 11.691 1.00 94.62 93 ALA A CA 1
ATOM 747 C C . ALA A 1 93 ? -18.457 5.605 11.696 1.00 94.62 93 ALA A C 1
ATOM 749 O O . ALA A 1 93 ? -18.965 4.985 12.624 1.00 94.62 93 ALA A O 1
ATOM 750 N N . TRP A 1 94 ? -17.960 4.967 10.633 1.00 96.06 94 TRP A N 1
ATOM 751 C CA . TRP A 1 94 ? -17.719 3.520 10.617 1.00 96.06 94 TRP A CA 1
ATOM 752 C C . TRP A 1 94 ? -16.344 3.127 11.142 1.00 96.06 94 TRP A C 1
ATOM 754 O O . TRP A 1 94 ? -16.133 1.938 11.351 1.00 96.06 94 TRP A O 1
ATOM 764 N N . PHE A 1 95 ? -15.446 4.094 11.286 1.00 93.50 95 PHE A N 1
ATOM 765 C CA . PHE A 1 95 ? -14.035 3.874 11.562 1.00 93.50 95 PHE A CA 1
ATOM 766 C C . PHE A 1 95 ? -13.695 4.404 12.949 1.00 93.50 95 PHE A C 1
ATOM 768 O O . PHE A 1 95 ? -14.277 5.406 13.379 1.00 93.50 95 PHE A O 1
ATOM 775 N N . ASP A 1 96 ? -12.757 3.739 13.612 1.00 89.25 96 ASP A N 1
ATOM 776 C CA . ASP A 1 96 ? -12.036 4.299 14.750 1.00 89.25 96 ASP A CA 1
ATOM 777 C C . ASP A 1 96 ? -10.841 5.113 14.221 1.00 89.25 96 ASP A C 1
ATOM 779 O O . ASP A 1 96 ? -10.178 4.697 13.274 1.00 89.25 96 ASP A O 1
ATOM 783 N N . GLU A 1 97 ? -10.579 6.295 14.777 1.00 83.75 97 GLU A N 1
ATOM 784 C CA . GLU A 1 97 ? -9.438 7.128 14.355 1.00 83.75 97 GLU A CA 1
ATOM 785 C C . GLU A 1 97 ? -8.091 6.519 14.759 1.00 83.75 97 GLU A C 1
ATOM 787 O O . GLU A 1 97 ? -7.076 6.790 14.120 1.00 83.75 97 GLU A O 1
ATOM 792 N N . GLU A 1 98 ? -8.106 5.661 15.779 1.00 79.00 98 GLU A N 1
ATOM 793 C CA . GLU A 1 98 ? -6.941 4.942 16.287 1.00 79.00 98 GLU A CA 1
ATOM 794 C C . GLU A 1 98 ? -6.699 3.617 15.549 1.00 79.00 98 GLU A C 1
ATOM 796 O O . GLU A 1 98 ? -5.792 2.882 15.920 1.00 79.00 98 GLU A O 1
ATOM 801 N N . GLU A 1 99 ? -7.508 3.264 14.548 1.00 82.56 99 GLU A N 1
ATOM 802 C CA . GLU A 1 99 ? -7.301 2.073 13.714 1.00 82.56 99 GLU A CA 1
ATOM 803 C C . GLU A 1 99 ? -6.298 2.344 12.578 1.00 82.56 99 GLU A C 1
ATOM 805 O O . GLU A 1 99 ? -6.041 3.475 12.171 1.00 82.56 99 GLU A O 1
ATOM 810 N N . SER A 1 100 ? -5.713 1.274 12.055 1.00 81.56 100 SER A N 1
ATOM 811 C CA . SER A 1 100 ? -4.804 1.290 10.906 1.00 81.56 100 SER A CA 1
ATOM 812 C C . SER A 1 100 ? -5.541 1.363 9.559 1.00 81.56 100 SER A C 1
ATOM 814 O O . SER A 1 100 ? -6.744 1.104 9.457 1.00 81.56 100 SER A O 1
ATOM 816 N N . ILE A 1 101 ? -4.805 1.656 8.478 1.00 86.75 101 ILE A N 1
ATOM 817 C CA . ILE A 1 101 ? -5.351 1.667 7.108 1.00 86.75 101 ILE A CA 1
ATOM 818 C C . ILE A 1 101 ? -5.933 0.295 6.742 1.00 86.75 101 ILE A C 1
ATOM 820 O O . ILE A 1 101 ? -6.983 0.224 6.100 1.00 86.75 101 ILE A O 1
ATOM 824 N N . GLU A 1 102 ? -5.291 -0.791 7.165 1.00 86.38 102 GLU A N 1
ATOM 825 C CA . GLU A 1 102 ? -5.743 -2.173 6.992 1.00 86.38 102 GLU A CA 1
ATOM 826 C C . GLU A 1 102 ? -7.095 -2.428 7.664 1.00 86.38 102 GLU A C 1
ATOM 828 O O . GLU A 1 102 ? -8.009 -3.002 7.061 1.00 86.38 102 GLU A O 1
ATOM 833 N N . GLU A 1 103 ? -7.260 -1.950 8.896 1.00 88.06 103 GLU A N 1
ATOM 834 C CA . GLU A 1 103 ? -8.512 -2.061 9.647 1.00 88.06 103 GLU A CA 1
ATOM 835 C C . GLU A 1 103 ? -9.622 -1.242 8.973 1.00 88.06 103 GLU A C 1
ATOM 837 O O . GLU A 1 103 ? -10.717 -1.759 8.718 1.00 88.06 103 GLU A O 1
ATOM 842 N N . TRP A 1 104 ? -9.324 -0.019 8.528 1.00 93.62 104 TRP A N 1
ATOM 843 C CA . TRP A 1 104 ? -10.277 0.778 7.752 1.00 93.62 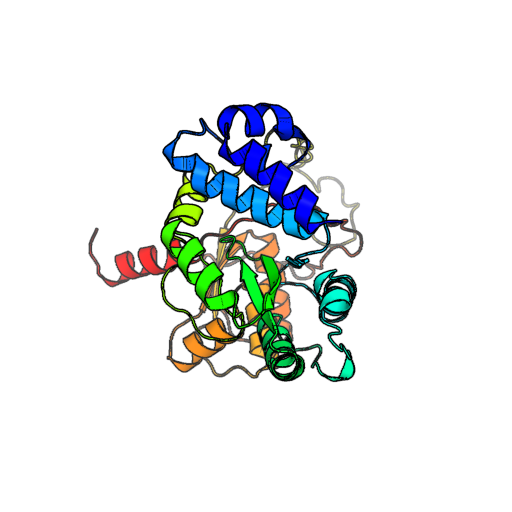104 TRP A CA 1
ATOM 844 C C . TRP A 1 104 ? -10.649 0.119 6.416 1.00 93.62 104 TRP A C 1
ATOM 846 O O . TRP A 1 104 ? -11.816 0.142 6.004 1.00 93.62 104 TRP A O 1
ATOM 856 N N . CYS A 1 105 ? -9.696 -0.513 5.731 1.00 93.56 105 CYS A N 1
ATOM 857 C CA . CYS A 1 105 ? -9.961 -1.270 4.508 1.00 93.56 105 CYS A CA 1
ATOM 858 C C . CYS A 1 105 ? -10.845 -2.493 4.778 1.00 93.56 105 CYS A C 1
ATOM 860 O O . CYS A 1 105 ? -11.779 -2.742 4.014 1.00 93.56 105 CYS A O 1
ATOM 862 N N . THR A 1 106 ? -10.623 -3.194 5.892 1.00 92.69 106 THR A N 1
ATOM 863 C CA . THR A 1 106 ? -11.460 -4.315 6.346 1.00 92.69 106 THR A CA 1
ATOM 864 C C . THR A 1 106 ? -12.909 -3.865 6.534 1.00 92.69 106 THR A C 1
ATOM 866 O O . THR A 1 106 ? -13.843 -4.481 6.007 1.00 92.69 106 THR A O 1
ATOM 869 N N . VAL A 1 107 ? -13.115 -2.734 7.219 1.00 95.25 107 VAL A N 1
ATOM 870 C CA . VAL A 1 107 ? -14.444 -2.134 7.392 1.00 95.25 107 VAL A CA 1
ATOM 871 C C . VAL A 1 107 ? -15.080 -1.832 6.032 1.00 95.25 107 VAL A C 1
ATOM 873 O O . VAL A 1 107 ? -16.244 -2.182 5.807 1.00 95.25 107 VAL A O 1
ATOM 876 N N . LEU A 1 108 ? -14.340 -1.228 5.097 1.00 95.50 108 LEU A N 1
ATOM 877 C CA . LEU A 1 108 ? -14.850 -0.936 3.754 1.00 95.50 108 LEU A CA 1
ATOM 878 C C . LEU A 1 108 ? -15.212 -2.195 2.964 1.00 95.50 108 LEU A C 1
ATOM 880 O O . LEU A 1 108 ? -16.290 -2.221 2.369 1.00 95.50 108 LEU A O 1
ATOM 884 N N . ASN A 1 109 ? -14.386 -3.240 2.999 1.00 94.88 109 ASN A N 1
ATOM 885 C CA . ASN A 1 109 ? -14.651 -4.511 2.321 1.00 94.88 109 ASN A CA 1
ATOM 886 C C . ASN A 1 109 ? -15.966 -5.138 2.792 1.00 94.88 109 ASN A C 1
ATOM 888 O O . ASN A 1 109 ? -16.787 -5.548 1.969 1.00 94.88 109 ASN A O 1
ATOM 892 N N . VAL A 1 110 ? -16.237 -5.117 4.100 1.00 94.69 110 VAL A N 1
ATOM 893 C CA . VAL A 1 110 ? -17.519 -5.584 4.649 1.00 94.69 110 VAL A CA 1
ATOM 894 C C . VAL A 1 110 ? -18.681 -4.710 4.166 1.00 94.69 110 VAL A C 1
ATOM 896 O O . VAL A 1 110 ? -19.720 -5.223 3.745 1.00 94.69 110 VAL A O 1
ATOM 899 N N . LYS A 1 111 ? -18.538 -3.377 4.192 1.00 95.88 111 LYS A N 1
ATOM 900 C CA . LYS A 1 111 ? -19.616 -2.463 3.767 1.00 95.88 111 LYS A CA 1
ATOM 901 C C . LYS A 1 111 ? -19.897 -2.534 2.264 1.00 95.88 111 LYS A C 1
ATOM 903 O O . LYS A 1 111 ? -21.044 -2.338 1.856 1.00 95.88 111 LYS A O 1
ATOM 908 N N . TRP A 1 112 ? -18.886 -2.793 1.442 1.00 95.50 112 TRP A N 1
ATOM 909 C CA . TRP A 1 112 ? -18.991 -2.817 -0.020 1.00 95.50 112 TRP A CA 1
ATOM 910 C C . TRP A 1 112 ? -19.258 -4.208 -0.599 1.00 95.50 112 TRP A C 1
ATOM 912 O O . TRP A 1 112 ? -19.598 -4.311 -1.779 1.00 95.50 112 TRP A O 1
ATOM 922 N N . GLN A 1 113 ? -19.246 -5.256 0.231 1.00 92.88 113 GLN A N 1
ATOM 923 C CA . GLN A 1 113 ? -19.558 -6.629 -0.172 1.00 92.88 113 GLN A CA 1
ATOM 924 C C . GLN A 1 113 ? -20.903 -6.747 -0.906 1.00 92.88 113 GLN A C 1
ATOM 926 O O . GLN A 1 113 ? -20.993 -7.414 -1.933 1.00 92.88 113 GLN A O 1
ATOM 931 N N . SER A 1 114 ? -21.945 -6.057 -0.426 1.00 91.75 114 SER A N 1
ATOM 932 C CA . SER A 1 114 ? -23.275 -6.055 -1.065 1.00 91.75 114 SER A CA 1
ATOM 933 C C . SER A 1 114 ? -23.292 -5.454 -2.477 1.00 91.75 114 SER A C 1
ATOM 935 O O . SER A 1 114 ? -24.163 -5.789 -3.275 1.00 91.75 114 SER A O 1
ATOM 937 N N . ALA A 1 115 ? -22.322 -4.592 -2.797 1.00 93.75 115 ALA A N 1
ATOM 938 C CA . ALA A 1 115 ? -22.122 -4.036 -4.131 1.00 93.75 115 ALA A CA 1
ATOM 939 C C . ALA A 1 115 ? -21.192 -4.905 -5.000 1.00 93.75 115 ALA A C 1
ATOM 941 O O . ALA A 1 115 ? -20.926 -4.540 -6.143 1.00 93.75 115 ALA A O 1
ATOM 942 N N . GLY A 1 116 ? -20.690 -6.028 -4.470 1.00 94.81 116 GLY A N 1
ATOM 943 C CA . GLY A 1 116 ? -19.738 -6.900 -5.155 1.00 94.81 116 GLY A CA 1
ATOM 944 C C . GLY A 1 116 ? -18.403 -6.212 -5.431 1.00 94.81 116 GLY A C 1
ATOM 945 O O . GLY A 1 116 ? -17.821 -6.429 -6.487 1.00 94.81 116 GLY A O 1
ATOM 946 N N . VAL A 1 117 ? -17.945 -5.337 -4.531 1.00 95.31 117 VAL A N 1
ATOM 947 C CA . VAL A 1 117 ? -16.690 -4.590 -4.689 1.00 95.31 117 VAL A CA 1
ATOM 948 C C . VAL A 1 117 ? -15.756 -4.872 -3.524 1.00 95.31 117 VAL A C 1
ATOM 950 O O . VAL A 1 117 ? -16.160 -4.769 -2.367 1.00 95.31 117 VAL A O 1
ATOM 953 N N . TYR A 1 118 ? -14.501 -5.158 -3.854 1.00 94.44 118 TYR A N 1
ATOM 954 C CA . TYR A 1 118 ? -13.384 -5.191 -2.924 1.00 94.44 118 TYR A CA 1
ATOM 955 C C . TYR A 1 118 ? -12.547 -3.924 -3.035 1.00 94.44 118 TYR A C 1
ATOM 957 O O . TYR A 1 118 ? -12.420 -3.333 -4.107 1.00 94.44 118 TYR A O 1
ATOM 965 N N . PHE A 1 119 ? -11.956 -3.529 -1.919 1.00 94.31 119 PHE A N 1
ATOM 966 C CA . PHE A 1 119 ? -10.938 -2.506 -1.813 1.00 94.31 119 PHE A CA 1
ATOM 967 C C . PHE A 1 119 ? -9.599 -3.207 -1.588 1.00 94.31 119 PHE A C 1
ATOM 969 O O . PHE A 1 119 ? -9.327 -3.731 -0.511 1.00 94.31 119 PHE A O 1
ATOM 976 N N . VAL A 1 120 ? -8.820 -3.305 -2.665 1.00 94.19 120 VAL A N 1
ATOM 977 C CA . VAL A 1 120 ? -7.593 -4.109 -2.741 1.00 94.19 120 VAL A CA 1
ATOM 978 C C . VAL A 1 120 ? -6.365 -3.214 -2.757 1.00 94.19 120 VAL A C 1
ATOM 980 O O . VAL A 1 120 ? -6.451 -2.065 -3.181 1.00 94.19 120 VAL A O 1
ATOM 983 N N . GLN A 1 121 ? -5.217 -3.750 -2.363 1.00 92.44 121 GLN A N 1
ATOM 984 C CA . GLN A 1 121 ? -3.921 -3.095 -2.472 1.00 92.44 121 GLN A CA 1
ATOM 985 C C . GLN A 1 121 ? -3.145 -3.642 -3.670 1.00 92.44 121 GLN A C 1
ATOM 987 O O . GLN A 1 121 ? -3.000 -4.857 -3.819 1.00 92.44 121 GLN A O 1
ATOM 992 N N . LEU A 1 122 ? -2.627 -2.742 -4.505 1.00 92.31 122 LEU A N 1
ATOM 993 C CA . LEU A 1 122 ? -1.521 -3.040 -5.408 1.00 92.31 122 LEU A CA 1
ATOM 994 C C . LEU A 1 122 ? -0.246 -2.992 -4.569 1.00 92.31 122 LEU A C 1
ATOM 996 O O . LEU A 1 122 ? 0.058 -1.961 -3.966 1.00 92.31 122 LEU A O 1
ATOM 1000 N N . ASP A 1 123 ? 0.464 -4.112 -4.488 1.00 86.81 123 ASP A N 1
ATOM 1001 C CA . ASP A 1 123 ? 1.722 -4.162 -3.757 1.00 86.81 123 ASP A CA 1
ATOM 1002 C C . ASP A 1 123 ? 2.804 -3.413 -4.538 1.00 86.81 123 ASP A C 1
ATOM 1004 O O . ASP A 1 123 ? 3.138 -3.774 -5.670 1.00 86.81 123 ASP A O 1
ATOM 1008 N N . MET A 1 124 ? 3.333 -2.364 -3.912 1.00 82.00 124 MET A N 1
ATOM 1009 C CA . MET A 1 124 ? 4.383 -1.517 -4.468 1.00 82.00 124 MET A CA 1
ATOM 1010 C C . MET A 1 124 ? 5.727 -1.714 -3.759 1.00 82.00 124 MET A C 1
ATOM 1012 O O . MET A 1 124 ? 6.664 -0.977 -4.047 1.00 82.00 124 MET A O 1
ATOM 1016 N N . CYS A 1 125 ? 5.834 -2.685 -2.836 1.00 74.75 125 CYS A N 1
ATOM 1017 C CA . CYS A 1 125 ? 7.031 -2.916 -2.016 1.00 74.75 125 CYS A CA 1
ATOM 1018 C C . CYS A 1 125 ? 7.537 -1.642 -1.312 1.00 74.75 125 CYS A C 1
ATOM 1020 O O . CYS A 1 125 ? 8.739 -1.431 -1.166 1.00 74.75 125 CYS A O 1
ATOM 1022 N N . SER A 1 126 ? 6.593 -0.805 -0.884 1.00 70.50 126 SER A N 1
ATOM 1023 C CA . SER A 1 126 ? 6.793 0.469 -0.197 1.00 70.50 126 SER A CA 1
ATOM 1024 C C . SER A 1 126 ? 5.983 0.462 1.100 1.00 70.50 126 SER A C 1
ATOM 1026 O O . SER A 1 126 ? 5.050 -0.327 1.251 1.00 70.50 126 SER A O 1
ATOM 1028 N N . ASP A 1 127 ? 6.321 1.362 2.022 1.00 64.12 127 ASP A N 1
ATOM 1029 C CA . ASP A 1 127 ? 5.509 1.665 3.198 1.00 64.12 127 ASP A CA 1
ATOM 1030 C C . ASP A 1 127 ? 4.238 2.472 2.845 1.00 64.12 127 ASP A C 1
ATOM 1032 O O . ASP A 1 127 ? 3.486 2.853 3.725 1.00 64.12 127 ASP A O 1
ATOM 1036 N N . SER A 1 128 ? 3.936 2.719 1.568 1.00 79.94 128 SER A N 1
ATOM 1037 C CA . SER A 1 128 ? 2.676 3.335 1.128 1.00 79.94 128 SER A CA 1
ATOM 1038 C C . SER A 1 128 ? 1.654 2.319 0.594 1.00 79.94 128 SER A C 1
ATOM 1040 O O . SER A 1 128 ? 1.991 1.306 -0.020 1.00 79.94 128 SER A O 1
ATOM 1042 N N . TYR A 1 129 ? 0.367 2.633 0.749 1.00 86.38 129 TYR A N 1
ATOM 1043 C CA . TYR A 1 129 ? -0.764 1.824 0.295 1.00 86.38 129 TYR A CA 1
ATOM 1044 C C . TYR A 1 129 ? -1.320 2.371 -1.016 1.00 86.38 129 TYR A C 1
ATOM 1046 O O . TYR A 1 129 ? -1.875 3.468 -1.051 1.00 86.38 129 TYR A O 1
ATOM 1054 N N . THR A 1 130 ? -1.243 1.583 -2.090 1.00 91.62 130 THR A N 1
ATOM 1055 C CA . THR A 1 130 ? -1.948 1.881 -3.347 1.00 91.62 130 THR A CA 1
ATOM 1056 C C . THR A 1 130 ? -3.254 1.097 -3.400 1.00 91.62 130 THR A C 1
ATOM 1058 O O . THR A 1 130 ? -3.265 -0.088 -3.722 1.00 91.62 130 THR A O 1
ATOM 1061 N N . LEU A 1 131 ? -4.366 1.751 -3.069 1.00 95.06 131 LEU A N 1
ATOM 1062 C CA . LEU A 1 131 ? -5.669 1.125 -2.857 1.00 95.06 131 LEU A CA 1
ATOM 1063 C C . LEU A 1 131 ? -6.621 1.333 -4.041 1.00 95.06 131 LEU A C 1
ATOM 1065 O O . LEU A 1 131 ? -6.839 2.457 -4.499 1.00 95.06 131 LEU A O 1
ATOM 1069 N N . LEU A 1 132 ? -7.244 0.254 -4.512 1.00 95.00 132 LEU A N 1
ATOM 1070 C CA . LEU A 1 132 ? -8.092 0.207 -5.702 1.00 95.00 132 LEU A CA 1
ATOM 1071 C C . LEU A 1 132 ? -9.447 -0.461 -5.395 1.00 95.00 132 LEU A C 1
ATOM 1073 O O . LEU A 1 132 ? -9.479 -1.607 -4.953 1.00 95.00 132 LEU A O 1
ATOM 1077 N N . PRO A 1 133 ? -10.591 0.183 -5.689 1.00 94.81 133 PRO A N 1
ATOM 1078 C CA . PRO A 1 133 ? -11.882 -0.495 -5.714 1.00 94.81 133 PRO A CA 1
ATOM 1079 C C . PRO A 1 133 ? -12.039 -1.332 -6.996 1.00 94.81 133 PRO A C 1
ATOM 1081 O O . PRO A 1 133 ? -12.068 -0.788 -8.106 1.00 94.81 133 PRO A O 1
ATOM 1084 N N . ILE A 1 134 ? -12.208 -2.645 -6.851 1.00 93.75 134 ILE A N 1
ATOM 1085 C CA . ILE A 1 134 ? -12.357 -3.617 -7.944 1.00 93.75 134 ILE A CA 1
ATOM 1086 C C . ILE A 1 134 ? -13.594 -4.496 -7.734 1.00 93.75 134 ILE A C 1
ATOM 1088 O O . ILE A 1 134 ? -13.968 -4.790 -6.602 1.00 93.75 134 ILE A O 1
ATOM 1092 N N . LEU A 1 135 ? -14.252 -4.912 -8.818 1.00 93.94 135 LEU A N 1
ATOM 1093 C CA . LEU A 1 135 ? -15.367 -5.857 -8.717 1.00 93.94 135 LEU A CA 1
ATOM 1094 C C . LEU A 1 135 ? -14.855 -7.230 -8.266 1.00 93.94 135 LEU A C 1
ATOM 1096 O O . LEU A 1 135 ? -13.780 -7.663 -8.682 1.00 93.94 135 LEU A O 1
ATOM 1100 N N . SER A 1 136 ? -15.624 -7.919 -7.428 1.00 90.81 136 SER A N 1
ATOM 1101 C CA . SER A 1 136 ? -15.232 -9.206 -6.850 1.00 90.81 136 SER A CA 1
ATOM 1102 C C . SER A 1 136 ? -15.024 -10.294 -7.907 1.00 90.81 136 SER A C 1
ATOM 1104 O O . SER A 1 136 ? -14.124 -11.116 -7.767 1.00 90.81 136 SER A O 1
ATOM 1106 N N . ASP A 1 137 ? -15.784 -10.265 -9.004 1.00 89.75 137 ASP A N 1
ATOM 1107 C CA . ASP A 1 137 ? -15.625 -11.171 -10.149 1.00 89.75 137 ASP A CA 1
ATOM 1108 C C . ASP A 1 137 ? -14.363 -10.883 -10.988 1.00 89.75 137 ASP A C 1
ATOM 1110 O O . ASP A 1 137 ? -13.836 -11.774 -11.653 1.00 89.75 137 ASP A O 1
ATOM 1114 N N . GLN A 1 138 ? -13.846 -9.653 -10.932 1.00 93.38 138 GLN A N 1
ATOM 1115 C CA . GLN A 1 138 ? -12.607 -9.235 -11.593 1.00 93.38 138 GLN A CA 1
ATOM 1116 C C . GLN A 1 138 ? -11.375 -9.411 -10.706 1.00 93.38 138 GLN A C 1
ATOM 1118 O O . GLN A 1 138 ? -10.265 -9.508 -11.230 1.00 93.38 138 GLN A O 1
ATOM 1123 N N . TYR A 1 139 ? -11.554 -9.457 -9.386 1.00 93.44 139 TYR A N 1
ATOM 1124 C CA . TYR A 1 139 ? -10.457 -9.553 -8.430 1.00 93.44 139 TYR A CA 1
ATOM 1125 C C . TYR A 1 139 ? -9.589 -10.794 -8.654 1.00 93.44 139 TYR A C 1
ATOM 1127 O O . TYR A 1 139 ? -8.378 -10.655 -8.803 1.00 93.44 139 TYR A O 1
ATOM 1135 N N . GLU A 1 140 ? -10.180 -11.987 -8.764 1.00 91.38 140 GLU A N 1
ATOM 1136 C CA . GLU A 1 140 ? -9.398 -13.221 -8.947 1.00 91.38 140 GLU A CA 1
ATOM 1137 C C . GLU A 1 140 ? -8.632 -13.240 -10.274 1.00 91.38 140 GLU A C 1
ATOM 1139 O O . GLU A 1 140 ? -7.504 -13.730 -10.353 1.00 91.38 140 GLU A O 1
ATOM 1144 N N . LEU A 1 141 ? -9.211 -12.648 -11.324 1.00 94.06 141 LEU A N 1
ATOM 1145 C CA . LEU A 1 141 ? -8.515 -12.466 -12.593 1.00 94.06 141 LEU A CA 1
ATOM 1146 C C . LEU A 1 141 ? -7.328 -11.509 -12.434 1.00 94.06 141 LEU A C 1
ATOM 1148 O O . LEU A 1 141 ? -6.223 -11.844 -12.852 1.00 94.06 141 LEU A O 1
ATOM 1152 N N . ALA A 1 142 ? -7.541 -10.344 -11.819 1.00 94.12 142 ALA A N 1
ATOM 1153 C CA . ALA A 1 142 ? -6.497 -9.345 -11.610 1.00 94.12 142 ALA A CA 1
ATOM 1154 C C . ALA A 1 142 ? -5.359 -9.883 -10.730 1.00 94.12 142 ALA A C 1
ATOM 1156 O O . ALA A 1 142 ? -4.190 -9.727 -11.074 1.00 94.12 142 ALA A O 1
ATOM 1157 N N . ARG A 1 143 ? -5.695 -10.583 -9.643 1.00 93.00 143 ARG A N 1
ATOM 1158 C CA . ARG A 1 143 ? -4.742 -11.238 -8.742 1.00 93.00 143 ARG A CA 1
ATOM 1159 C C . ARG A 1 143 ? -3.900 -12.286 -9.470 1.00 93.00 143 ARG A C 1
ATOM 1161 O O . ARG A 1 143 ? -2.683 -12.310 -9.303 1.00 93.00 143 ARG A O 1
ATOM 1168 N N . ARG A 1 144 ? -4.524 -13.134 -10.295 1.00 93.19 144 ARG A N 1
ATOM 1169 C CA . ARG A 1 144 ? -3.806 -14.140 -11.091 1.00 93.19 144 ARG A CA 1
ATOM 1170 C C . ARG A 1 144 ? -2.869 -13.498 -12.114 1.00 93.19 144 ARG A C 1
ATOM 1172 O O . ARG A 1 144 ? -1.717 -13.904 -12.193 1.00 93.19 144 ARG A O 1
ATOM 1179 N N . LEU A 1 145 ? -3.340 -12.493 -12.854 1.00 94.38 145 LEU A N 1
ATOM 1180 C CA . LEU A 1 145 ? -2.523 -11.781 -13.844 1.00 94.38 145 LEU A CA 1
ATOM 1181 C C . LEU A 1 145 ? -1.344 -11.052 -13.190 1.00 94.38 145 LEU A C 1
ATOM 1183 O O . LEU A 1 145 ? -0.235 -11.114 -13.705 1.00 94.38 145 LEU A O 1
ATOM 1187 N N . ALA A 1 146 ? -1.553 -10.417 -12.033 1.00 92.25 146 ALA A N 1
ATOM 1188 C CA . ALA A 1 146 ? -0.463 -9.814 -11.271 1.00 92.25 146 ALA A CA 1
ATOM 1189 C C . ALA A 1 146 ? 0.589 -10.868 -10.894 1.00 92.25 146 ALA A C 1
ATOM 1191 O O . ALA A 1 146 ? 1.773 -10.654 -11.134 1.00 92.25 146 ALA A O 1
ATOM 1192 N N . LYS A 1 147 ? 0.156 -12.043 -10.414 1.00 90.31 147 LYS A N 1
ATOM 1193 C CA . LYS A 1 147 ? 1.059 -13.151 -10.072 1.00 90.31 147 LYS A CA 1
ATOM 1194 C C . LYS A 1 147 ? 1.847 -13.674 -11.278 1.00 90.31 147 LYS A C 1
ATOM 1196 O O . LYS A 1 147 ? 3.025 -13.979 -11.134 1.00 90.31 147 LYS A O 1
ATOM 1201 N N . GLU A 1 148 ? 1.228 -13.760 -12.456 1.00 91.19 148 GLU A N 1
ATOM 1202 C CA . GLU A 1 148 ? 1.909 -14.127 -13.712 1.00 91.19 148 GLU A CA 1
ATOM 1203 C C . GLU A 1 148 ? 3.017 -13.121 -14.087 1.00 91.19 148 GLU A C 1
ATOM 1205 O O . GLU A 1 148 ? 4.013 -13.509 -14.691 1.00 91.19 148 GLU A O 1
ATOM 1210 N N . LEU A 1 149 ? 2.886 -11.856 -13.667 1.00 88.19 149 LEU A N 1
ATOM 1211 C CA . LEU A 1 149 ? 3.902 -10.804 -13.814 1.00 88.19 149 LEU A CA 1
ATOM 1212 C C . LEU A 1 149 ? 4.911 -10.754 -12.650 1.00 88.19 149 LEU A C 1
ATOM 1214 O O . LEU A 1 149 ? 5.745 -9.853 -12.602 1.00 88.19 149 LEU A O 1
ATOM 1218 N N . GLY A 1 150 ? 4.820 -11.675 -11.685 1.00 87.06 150 GLY A N 1
ATOM 1219 C CA . GLY A 1 150 ? 5.620 -11.641 -10.458 1.00 87.06 150 GLY A CA 1
ATOM 1220 C C . GLY A 1 150 ? 5.223 -10.530 -9.479 1.00 87.06 150 GLY A C 1
ATOM 1221 O O . GLY A 1 150 ? 5.964 -10.268 -8.541 1.00 87.06 150 GLY A O 1
ATOM 1222 N N . GLN A 1 151 ? 4.071 -9.888 -9.688 1.00 89.38 151 GLN A N 1
ATOM 1223 C CA . GLN A 1 151 ? 3.517 -8.810 -8.865 1.00 89.38 151 GLN A CA 1
ATOM 1224 C C . GLN A 1 151 ? 2.342 -9.300 -8.011 1.00 89.38 151 GLN A C 1
ATOM 1226 O O . GLN A 1 151 ? 1.874 -10.435 -8.148 1.00 89.38 151 GLN A O 1
ATOM 1231 N N . ARG A 1 152 ? 1.832 -8.447 -7.111 1.00 87.56 152 ARG A N 1
ATOM 1232 C CA . ARG A 1 152 ? 0.759 -8.836 -6.184 1.00 87.56 152 ARG A CA 1
ATOM 1233 C C . ARG A 1 152 ? -0.358 -7.800 -6.104 1.00 87.56 152 ARG A C 1
ATOM 1235 O O . ARG A 1 152 ? -0.128 -6.596 -6.031 1.00 87.56 152 ARG A O 1
ATOM 1242 N N . ILE A 1 153 ? -1.586 -8.314 -6.071 1.00 91.56 153 ILE A N 1
ATOM 1243 C CA . ILE A 1 153 ? -2.781 -7.575 -5.660 1.00 91.56 153 ILE A CA 1
ATOM 1244 C C . ILE A 1 153 ? -3.404 -8.356 -4.511 1.00 91.56 153 ILE A C 1
ATOM 1246 O O . ILE A 1 153 ? -3.792 -9.515 -4.683 1.00 91.56 153 ILE A O 1
ATOM 1250 N N . ILE A 1 154 ? -3.486 -7.733 -3.344 1.00 88.31 154 ILE A N 1
ATOM 1251 C CA . ILE A 1 154 ? -3.908 -8.377 -2.098 1.00 88.31 154 ILE A CA 1
ATOM 1252 C C . ILE A 1 154 ? -5.103 -7.646 -1.496 1.00 88.31 154 ILE A C 1
ATOM 1254 O O . ILE A 1 154 ? -5.347 -6.479 -1.799 1.00 88.31 154 ILE A O 1
ATOM 1258 N N . LEU A 1 155 ? -5.871 -8.335 -0.659 1.00 87.69 155 LEU A N 1
ATOM 1259 C CA . LEU A 1 155 ? -6.778 -7.638 0.240 1.00 87.69 155 LEU A CA 1
ATOM 1260 C C . LEU A 1 155 ? -5.955 -7.109 1.429 1.00 87.69 155 LEU A C 1
ATOM 1262 O O . LEU A 1 155 ? -5.114 -7.856 1.930 1.00 87.69 155 LEU A O 1
ATOM 1266 N N . PRO A 1 156 ? -6.169 -5.864 1.886 1.00 76.94 156 PRO A N 1
ATOM 1267 C CA . PRO A 1 156 ? -5.414 -5.294 3.004 1.00 76.94 156 PRO A CA 1
ATOM 1268 C C . PRO A 1 156 ? -5.769 -5.896 4.377 1.00 76.94 156 PRO A C 1
ATOM 1270 O O . PRO A 1 156 ? -5.318 -5.384 5.390 1.00 76.94 156 PRO A O 1
ATOM 1273 N N . ASP A 1 157 ? -6.620 -6.926 4.436 1.00 64.19 157 ASP A N 1
ATOM 1274 C CA . ASP A 1 157 ? -7.319 -7.379 5.645 1.00 64.19 157 ASP A CA 1
ATOM 1275 C C . ASP A 1 157 ? -6.818 -8.717 6.222 1.00 64.19 157 ASP A C 1
ATOM 1277 O O . ASP A 1 157 ? -7.362 -9.197 7.219 1.00 64.19 157 ASP A O 1
ATOM 1281 N N . VAL A 1 158 ? -5.767 -9.325 5.657 1.00 50.50 158 VAL A N 1
ATOM 1282 C CA . VAL A 1 158 ? -5.258 -10.624 6.129 1.00 50.50 158 VAL A CA 1
ATOM 1283 C C . VAL A 1 158 ? -3.735 -10.669 6.102 1.00 50.50 158 VAL A C 1
ATOM 1285 O O . VAL A 1 158 ? -3.112 -10.264 5.122 1.00 50.50 158 VAL A O 1
ATOM 1288 N N . GLU A 1 159 ? -3.159 -11.230 7.173 1.00 45.94 159 GLU A N 1
ATOM 1289 C CA . GLU A 1 159 ? -1.832 -11.850 7.176 1.00 45.94 159 GLU A CA 1
ATOM 1290 C C . GLU A 1 159 ? -1.576 -12.524 5.823 1.00 45.94 159 GLU A C 1
ATOM 1292 O O . GLU A 1 159 ? -2.168 -13.560 5.518 1.00 45.94 159 GLU A O 1
ATOM 1297 N N . ASN A 1 160 ? -0.694 -11.957 5.004 1.00 45.19 160 ASN A N 1
ATOM 1298 C CA . ASN A 1 160 ? -0.185 -12.683 3.855 1.00 45.19 160 ASN A CA 1
ATOM 1299 C C . ASN A 1 160 ? 1.333 -12.812 3.991 1.00 45.19 160 ASN A C 1
ATOM 1301 O O . ASN A 1 160 ? 2.071 -11.971 3.478 1.00 45.19 160 ASN A O 1
ATOM 1305 N N . PRO A 1 161 ? 1.799 -13.839 4.731 1.00 42.88 161 PRO A N 1
ATOM 1306 C CA . PRO A 1 161 ? 3.217 -14.112 4.934 1.00 42.88 161 PRO A CA 1
ATOM 1307 C C . PRO A 1 161 ? 3.908 -14.651 3.672 1.00 42.88 161 PRO A C 1
ATOM 1309 O O . PRO A 1 161 ? 5.093 -14.963 3.723 1.00 42.88 161 PRO A O 1
ATOM 1312 N N . GLU A 1 162 ? 3.202 -14.792 2.546 1.00 42.88 162 GLU A N 1
ATOM 1313 C CA . GLU A 1 162 ? 3.830 -15.127 1.270 1.00 42.88 162 GLU A CA 1
ATOM 1314 C C . GLU A 1 162 ? 4.578 -13.901 0.750 1.00 42.88 162 GLU A C 1
ATOM 1316 O O . GLU A 1 162 ? 3.934 -13.004 0.226 1.00 42.88 162 GLU A O 1
ATOM 1321 N N . ASP A 1 163 ? 5.896 -13.875 0.966 1.00 50.22 163 ASP A N 1
ATOM 1322 C CA . ASP A 1 163 ? 6.953 -13.031 0.389 1.00 50.22 163 ASP A CA 1
ATOM 1323 C C . ASP A 1 163 ? 6.507 -11.766 -0.377 1.00 50.22 163 ASP A C 1
ATOM 1325 O O . ASP A 1 163 ? 5.721 -11.806 -1.332 1.00 50.22 163 ASP A O 1
ATOM 1329 N N . SER A 1 164 ? 7.068 -10.612 0.013 1.00 55.16 164 SER A N 1
ATOM 1330 C CA . SER A 1 164 ? 7.058 -9.382 -0.797 1.00 55.16 164 SER A CA 1
ATOM 1331 C C . SER A 1 164 ? 7.319 -9.701 -2.273 1.00 55.16 164 SER A C 1
ATOM 1333 O O . SER A 1 164 ? 8.025 -10.666 -2.553 1.00 55.16 164 SER A O 1
ATOM 1335 N N . SER A 1 165 ? 6.737 -8.940 -3.218 1.00 65.88 165 SER A N 1
ATOM 1336 C CA . SER A 1 165 ? 6.986 -9.137 -4.660 1.00 65.88 165 SER A CA 1
ATOM 1337 C C . SER A 1 165 ? 8.496 -9.209 -4.906 1.00 65.88 165 SER A C 1
ATOM 1339 O O . SER A 1 165 ? 9.165 -8.181 -4.964 1.00 65.88 165 SER A O 1
ATOM 1341 N N . GLU A 1 166 ? 9.054 -10.424 -4.990 1.00 70.94 166 GLU A N 1
ATOM 1342 C CA . GLU A 1 166 ? 10.507 -10.624 -4.984 1.00 70.94 166 GLU A CA 1
ATOM 1343 C C . GLU A 1 166 ? 11.114 -9.950 -6.218 1.00 70.94 166 GLU A C 1
ATOM 1345 O O . GLU A 1 166 ? 12.203 -9.385 -6.165 1.00 70.94 166 GLU A O 1
ATOM 1350 N N . VAL A 1 167 ? 10.346 -9.914 -7.309 1.00 79.81 167 VAL A N 1
ATOM 1351 C CA . VAL A 1 167 ? 10.695 -9.251 -8.563 1.00 79.81 167 VAL A CA 1
ATOM 1352 C C . VAL A 1 167 ? 10.767 -7.731 -8.390 1.00 79.81 167 VAL A C 1
ATOM 1354 O O . VAL A 1 167 ? 11.795 -7.136 -8.723 1.00 79.81 167 VAL A O 1
ATOM 1357 N N . LEU A 1 168 ? 9.725 -7.091 -7.838 1.00 78.88 168 LEU A N 1
ATOM 1358 C CA . LEU A 1 168 ? 9.727 -5.638 -7.628 1.00 78.88 168 LEU A CA 1
ATOM 1359 C C . LEU A 1 168 ? 10.739 -5.227 -6.561 1.00 78.88 168 LEU A C 1
ATOM 1361 O O . LEU A 1 168 ? 11.484 -4.271 -6.754 1.00 78.88 168 LEU A O 1
ATOM 1365 N N . TYR A 1 169 ? 10.830 -5.987 -5.475 1.00 74.00 169 TYR A N 1
ATOM 1366 C CA . TYR A 1 169 ? 11.818 -5.776 -4.429 1.00 74.00 169 TYR A CA 1
ATOM 1367 C C . TYR A 1 169 ? 13.250 -5.842 -4.984 1.00 74.00 169 TYR A C 1
ATOM 1369 O O . TYR A 1 169 ? 14.040 -4.923 -4.767 1.00 74.00 169 TYR A O 1
ATOM 1377 N N . ASN A 1 170 ? 13.586 -6.880 -5.758 1.00 73.62 170 ASN A N 1
ATOM 1378 C CA . ASN A 1 170 ? 14.908 -7.015 -6.374 1.00 73.62 170 ASN A CA 1
ATOM 1379 C C . ASN A 1 170 ? 15.181 -5.921 -7.412 1.00 73.62 170 ASN A C 1
ATOM 1381 O O . ASN A 1 170 ? 16.318 -5.458 -7.520 1.00 73.62 170 ASN A O 1
ATOM 1385 N N . PHE A 1 171 ? 14.164 -5.490 -8.163 1.00 80.06 171 PHE A N 1
ATOM 1386 C CA . PHE A 1 171 ? 14.263 -4.328 -9.046 1.00 80.06 171 PHE A CA 1
ATOM 1387 C C . PHE A 1 171 ? 14.631 -3.064 -8.259 1.00 80.06 171 PHE A C 1
ATOM 1389 O O . PHE A 1 171 ? 15.631 -2.428 -8.581 1.00 80.06 171 PHE A O 1
ATOM 1396 N N . LEU A 1 172 ? 13.915 -2.750 -7.176 1.00 74.81 172 LEU A N 1
ATOM 1397 C CA . LEU A 1 172 ? 14.193 -1.576 -6.340 1.00 74.81 172 LEU A CA 1
ATOM 1398 C C . LEU A 1 172 ? 15.576 -1.644 -5.662 1.00 74.81 172 LEU A C 1
ATOM 1400 O O . LEU A 1 172 ? 16.202 -0.612 -5.435 1.00 74.81 172 LEU A O 1
ATOM 1404 N N . GLN A 1 173 ? 16.104 -2.843 -5.377 1.00 70.75 173 GLN A N 1
ATOM 1405 C CA . GLN A 1 173 ? 17.480 -3.004 -4.879 1.00 70.75 173 GLN A CA 1
ATOM 1406 C C . GLN A 1 173 ? 18.550 -2.789 -5.963 1.00 70.75 173 GLN A C 1
ATOM 1408 O O . GLN A 1 173 ? 19.612 -2.246 -5.654 1.00 70.75 173 GLN A O 1
ATOM 1413 N N . ARG A 1 174 ? 18.310 -3.232 -7.207 1.00 72.56 174 ARG A N 1
ATOM 1414 C CA . ARG A 1 174 ? 19.236 -3.047 -8.347 1.00 72.56 174 ARG A CA 1
ATOM 1415 C C . ARG A 1 174 ? 19.220 -1.620 -8.883 1.00 72.56 174 ARG A C 1
ATOM 1417 O O . ARG A 1 174 ? 20.261 -1.109 -9.293 1.00 72.56 174 ARG A O 1
ATOM 1424 N N . HIS A 1 175 ? 18.059 -0.981 -8.807 1.00 70.31 175 HIS A N 1
ATOM 1425 C CA . HIS A 1 175 ? 17.827 0.400 -9.195 1.00 70.31 175 HIS A CA 1
ATOM 1426 C C . HIS A 1 175 ? 17.438 1.220 -7.971 1.00 70.31 175 HIS A C 1
ATOM 1428 O O . HIS A 1 175 ? 16.321 1.744 -7.917 1.00 70.31 175 HIS A O 1
ATOM 1434 N N . PRO A 1 176 ? 18.338 1.345 -6.972 1.00 59.69 176 PRO A N 1
ATOM 1435 C CA . PRO A 1 176 ? 18.051 2.204 -5.843 1.00 59.69 176 PRO A CA 1
ATOM 1436 C C . PRO A 1 176 ? 17.769 3.591 -6.404 1.00 59.69 176 PRO A C 1
ATOM 1438 O O . PRO A 1 176 ? 18.452 4.021 -7.340 1.00 59.69 176 PRO A O 1
ATOM 1441 N N . TYR A 1 177 ? 16.770 4.271 -5.849 1.00 56.44 177 TYR A N 1
ATOM 1442 C CA . TYR A 1 177 ? 16.458 5.645 -6.208 1.00 56.44 177 TYR A CA 1
ATOM 1443 C C . TYR A 1 177 ? 17.745 6.479 -6.155 1.00 56.44 177 TYR A C 1
ATOM 1445 O O . TYR A 1 177 ? 18.234 6.867 -5.089 1.00 56.44 177 TYR A O 1
ATOM 1453 N N . THR A 1 178 ? 18.347 6.734 -7.317 1.00 46.94 178 THR A N 1
ATOM 1454 C CA . THR A 1 178 ? 19.439 7.679 -7.437 1.00 46.94 178 THR A CA 1
ATOM 1455 C C . THR A 1 178 ? 18.820 9.037 -7.255 1.00 46.94 178 THR A C 1
ATOM 1457 O O . THR A 1 178 ? 18.118 9.546 -8.122 1.00 46.94 178 THR A O 1
ATOM 1460 N N . LEU A 1 179 ? 19.090 9.612 -6.088 1.00 46.38 179 LEU A N 1
ATOM 1461 C CA . LEU A 1 179 ? 18.875 11.012 -5.760 1.00 46.38 179 LEU A CA 1
ATOM 1462 C C . LEU A 1 179 ? 19.648 11.890 -6.754 1.00 46.38 179 LEU A C 1
ATOM 1464 O O . LEU A 1 179 ? 20.718 12.421 -6.452 1.00 46.38 179 LEU A O 1
ATOM 1468 N N . SER A 1 180 ? 19.126 12.013 -7.966 1.00 36.78 180 SER A N 1
ATOM 1469 C CA . SER A 1 180 ? 19.667 12.847 -9.017 1.00 36.78 180 SER A CA 1
ATOM 1470 C C . SER A 1 180 ? 19.081 14.252 -8.873 1.00 36.78 180 SER A C 1
ATOM 1472 O O . SER A 1 180 ? 17.878 14.480 -8.926 1.00 36.78 180 SER A O 1
ATOM 1474 N N . ALA A 1 181 ? 19.991 15.199 -8.647 1.00 34.09 181 ALA A N 1
ATOM 1475 C CA . ALA A 1 181 ? 19.875 16.632 -8.922 1.00 34.09 181 ALA A CA 1
ATOM 1476 C C . ALA A 1 181 ? 19.005 17.548 -8.033 1.00 34.09 181 ALA A C 1
ATOM 1478 O O . ALA A 1 181 ? 19.085 18.764 -8.198 1.00 34.09 181 ALA A O 1
ATOM 1479 N N . HIS A 1 182 ? 18.320 17.052 -7.001 1.00 32.34 182 HIS A N 1
ATOM 1480 C CA . HIS A 1 182 ? 17.876 17.901 -5.880 1.00 32.34 182 HIS A CA 1
ATOM 1481 C C . HIS A 1 182 ? 18.533 17.473 -4.567 1.00 32.34 182 HIS A C 1
ATOM 1483 O O . HIS A 1 182 ? 17.881 17.246 -3.544 1.00 32.34 182 HIS A O 1
ATOM 1489 N N . ARG A 1 183 ? 19.871 17.409 -4.579 1.00 31.67 183 ARG A N 1
ATOM 1490 C CA . ARG A 1 183 ? 20.594 17.932 -3.423 1.00 31.67 183 ARG A CA 1
ATOM 1491 C C . ARG A 1 183 ? 20.377 19.440 -3.465 1.00 31.67 183 ARG A C 1
ATOM 1493 O O . ARG A 1 183 ? 21.148 20.153 -4.100 1.00 31.67 183 ARG A O 1
ATOM 1500 N N . SER A 1 184 ? 19.380 19.939 -2.730 1.00 29.73 184 SER A N 1
ATOM 1501 C CA . SER A 1 184 ? 19.692 21.160 -1.986 1.00 29.73 184 SER A CA 1
ATOM 1502 C C . SER A 1 184 ? 21.016 20.847 -1.299 1.00 29.73 184 SER A C 1
ATOM 1504 O O . SER A 1 184 ? 21.102 19.761 -0.707 1.00 29.73 184 SER A O 1
ATOM 1506 N N . PRO A 1 185 ? 22.071 21.666 -1.463 1.00 31.61 185 PRO A N 1
ATOM 1507 C CA . PRO A 1 185 ? 23.290 21.434 -0.714 1.00 31.61 185 PRO A CA 1
ATOM 1508 C C . PRO A 1 185 ? 22.823 21.223 0.718 1.00 31.61 185 PRO A C 1
ATOM 1510 O O . PRO A 1 185 ? 22.105 22.076 1.250 1.00 31.61 185 PRO A O 1
ATOM 1513 N N . ALA A 1 186 ? 23.104 20.041 1.286 1.00 35.06 186 ALA A N 1
ATOM 1514 C CA . ALA A 1 186 ? 22.958 19.869 2.720 1.00 35.06 186 ALA A CA 1
ATOM 1515 C C . ALA A 1 186 ? 23.608 21.127 3.289 1.00 35.06 186 ALA A C 1
ATOM 1517 O O . ALA A 1 186 ? 24.735 21.411 2.857 1.00 35.06 186 ALA A O 1
ATOM 1518 N N . PRO A 1 187 ? 22.891 21.959 4.071 1.00 35.50 187 PRO A N 1
ATOM 1519 C CA . PRO A 1 187 ? 23.476 23.198 4.536 1.00 35.50 187 PRO A CA 1
ATOM 1520 C C . PRO A 1 187 ? 24.819 22.803 5.128 1.00 35.50 187 PRO A C 1
ATOM 1522 O O . PRO A 1 187 ? 24.891 21.889 5.956 1.00 35.50 187 PRO A O 1
ATOM 1525 N N . ALA A 1 188 ? 25.882 23.361 4.551 1.00 37.16 188 ALA A N 1
ATOM 1526 C CA . ALA A 1 188 ? 27.242 23.103 4.969 1.00 37.16 188 ALA A CA 1
ATOM 1527 C C . ALA A 1 188 ? 27.367 23.724 6.357 1.00 37.16 188 ALA A C 1
ATOM 1529 O O . ALA A 1 188 ? 27.761 24.872 6.520 1.00 37.16 188 ALA A O 1
ATOM 1530 N N . SER A 1 189 ? 26.892 23.004 7.360 1.00 39.19 189 SER A N 1
ATOM 1531 C CA . SER A 1 189 ? 26.876 23.448 8.735 1.00 39.19 189 SER A CA 1
ATOM 1532 C C . SER A 1 189 ? 27.117 22.229 9.614 1.00 39.19 189 SER A C 1
ATOM 1534 O O . SER A 1 189 ? 26.215 21.622 10.186 1.00 39.19 189 SER A O 1
ATOM 1536 N N . CYS A 1 190 ? 28.386 21.860 9.642 1.00 39.06 190 CYS A N 1
ATOM 1537 C CA . CYS A 1 190 ? 29.088 21.078 10.650 1.00 39.06 190 CYS A CA 1
ATOM 1538 C C . CYS A 1 190 ? 30.545 21.488 10.388 1.00 39.06 190 CYS A C 1
ATOM 1540 O O . CYS A 1 190 ? 30.984 21.441 9.247 1.00 39.06 190 CYS A O 1
ATOM 1542 N N . GLU A 1 191 ? 31.217 22.204 11.283 1.00 40.34 191 GLU A N 1
ATOM 1543 C CA . GLU A 1 191 ? 31.986 21.605 12.386 1.00 40.34 191 GLU A CA 1
ATOM 1544 C C . GLU A 1 191 ? 31.758 22.306 13.744 1.00 40.34 191 GLU A C 1
ATOM 1546 O O . GLU A 1 191 ? 32.346 21.940 14.755 1.00 40.34 191 GLU A O 1
ATOM 1551 N N . LYS A 1 192 ? 30.938 23.364 13.761 1.00 41.44 192 LYS A N 1
ATOM 1552 C CA . LYS A 1 192 ? 30.974 24.453 14.756 1.00 41.44 192 LYS A CA 1
ATOM 1553 C C . LYS A 1 192 ? 29.616 25.132 14.998 1.00 41.44 192 LYS A C 1
ATOM 1555 O O . LYS A 1 192 ? 29.596 26.275 15.435 1.00 41.44 192 LYS A O 1
ATOM 1560 N N . CYS A 1 193 ? 28.475 24.507 14.697 1.00 45.06 193 CYS A N 1
ATOM 1561 C CA . CYS A 1 193 ? 27.169 25.200 14.588 1.00 45.06 193 CYS A CA 1
ATOM 1562 C C . CYS A 1 193 ? 26.630 25.905 15.851 1.00 45.06 193 CYS A C 1
ATOM 1564 O O . CYS A 1 193 ? 25.540 26.459 15.806 1.00 45.06 193 CYS A O 1
ATOM 1566 N N . PHE A 1 194 ? 27.403 25.937 16.934 1.00 39.34 194 PHE A N 1
ATOM 1567 C CA . PHE A 1 194 ? 27.189 26.757 18.120 1.00 39.34 194 PHE A CA 1
ATOM 1568 C C . PHE A 1 194 ? 28.499 27.387 18.631 1.00 39.34 194 PHE A C 1
ATOM 1570 O O . PHE A 1 194 ? 28.855 27.254 19.797 1.00 39.34 194 PHE A O 1
ATOM 1577 N N . ALA A 1 195 ? 29.244 28.096 17.783 1.00 39.16 195 ALA A N 1
ATOM 1578 C CA . ALA A 1 195 ? 30.257 29.028 18.295 1.00 39.16 195 ALA A CA 1
ATOM 1579 C C . ALA A 1 195 ? 29.642 30.339 18.830 1.00 39.16 195 ALA A C 1
ATOM 1581 O O . ALA A 1 195 ? 30.351 31.114 19.462 1.00 39.16 195 ALA A O 1
ATOM 1582 N N . ASP A 1 196 ? 28.348 30.589 18.610 1.00 40.50 196 ASP A N 1
ATOM 1583 C CA . ASP A 1 196 ? 27.698 31.836 19.018 1.00 40.50 196 ASP A CA 1
ATOM 1584 C C . ASP A 1 196 ? 26.304 31.535 19.589 1.00 40.50 196 ASP A C 1
ATOM 1586 O O . ASP A 1 196 ? 25.386 31.164 18.857 1.00 40.50 196 ASP A O 1
ATOM 1590 N N . GLY A 1 197 ? 26.180 31.575 20.919 1.00 45.41 197 GLY A N 1
ATOM 1591 C CA . GLY A 1 197 ? 25.047 31.089 21.718 1.00 45.41 197 GLY A CA 1
ATOM 1592 C C . GLY A 1 197 ? 23.716 31.812 21.489 1.00 45.41 197 GLY A C 1
ATOM 1593 O O . GLY A 1 197 ? 23.202 32.459 22.395 1.00 45.41 197 GLY A O 1
ATOM 1594 N N . SER A 1 198 ? 23.132 31.680 20.299 1.00 41.69 198 SER A N 1
ATOM 1595 C CA . SER A 1 198 ? 21.989 32.491 19.862 1.00 41.69 198 SER A CA 1
ATOM 1596 C C . SER A 1 198 ? 20.812 31.706 19.276 1.00 41.69 198 SER A C 1
ATOM 1598 O O . SER A 1 198 ? 19.927 32.312 18.675 1.00 41.69 198 SER A O 1
ATOM 1600 N N . ILE A 1 199 ? 20.727 30.384 19.473 1.00 41.62 199 ILE A N 1
ATOM 1601 C CA . ILE A 1 199 ? 19.562 29.615 19.005 1.00 41.62 199 ILE A CA 1
ATOM 1602 C C . ILE A 1 199 ? 18.875 28.900 20.169 1.00 41.62 199 ILE A C 1
ATOM 1604 O O . ILE A 1 199 ? 19.377 27.929 20.729 1.00 41.62 199 ILE A O 1
ATOM 1608 N N . VAL A 1 200 ? 17.687 29.406 20.496 1.00 44.34 200 VAL A N 1
ATOM 1609 C CA . VAL A 1 200 ? 16.653 28.771 21.317 1.00 44.34 200 VAL A CA 1
ATOM 1610 C C . VAL A 1 200 ? 15.545 28.358 20.340 1.00 44.34 200 VAL A C 1
ATOM 1612 O O . VAL A 1 200 ? 15.046 29.247 19.659 1.00 44.34 200 VAL A O 1
ATOM 1615 N N . TYR A 1 201 ? 15.217 27.055 20.268 1.00 37.72 201 TYR A N 1
ATOM 1616 C CA . TYR A 1 201 ? 14.128 26.334 19.539 1.00 37.72 201 TYR A CA 1
ATOM 1617 C C . TYR A 1 201 ? 14.620 25.144 18.676 1.00 37.72 201 TYR A C 1
ATOM 1619 O O . TYR A 1 201 ? 15.786 25.128 18.293 1.00 37.72 201 TYR A O 1
ATOM 1627 N N . PRO A 1 202 ? 13.758 24.117 18.460 1.00 45.44 202 PRO A N 1
ATOM 1628 C CA . PRO A 1 202 ? 13.950 22.715 18.862 1.00 45.44 202 PRO A CA 1
ATOM 1629 C C . PRO A 1 202 ? 15.252 22.084 18.366 1.00 45.44 202 PRO A C 1
ATOM 1631 O O . PRO A 1 202 ? 15.738 22.374 17.276 1.00 45.44 202 PRO A O 1
ATOM 1634 N N . VAL A 1 203 ? 15.797 21.186 19.189 1.00 48.19 203 VAL A N 1
ATOM 1635 C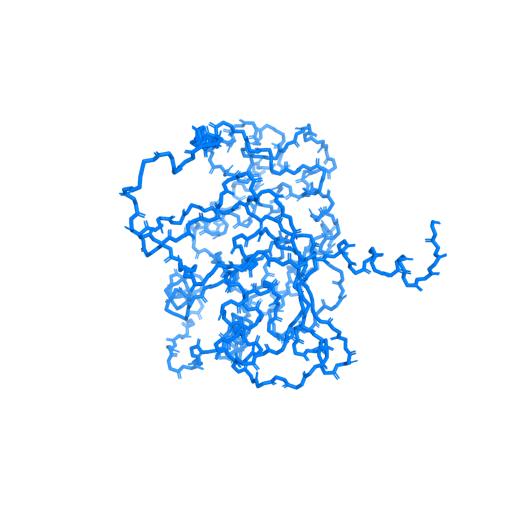 CA . VAL A 1 203 ? 17.092 20.533 18.975 1.00 48.19 203 VAL A CA 1
ATOM 1636 C C . VAL A 1 203 ? 17.013 19.625 17.747 1.00 48.19 203 VAL A C 1
ATOM 1638 O O . VAL A 1 203 ? 16.564 18.487 17.832 1.00 48.19 203 VAL A O 1
ATOM 1641 N N . ILE A 1 204 ? 17.422 20.134 16.585 1.00 47.22 204 ILE A N 1
ATOM 1642 C CA . ILE A 1 204 ? 17.588 19.326 15.374 1.00 47.22 204 ILE A CA 1
ATOM 1643 C C . ILE A 1 204 ? 18.890 18.521 15.539 1.00 47.22 204 ILE A C 1
ATOM 1645 O O . ILE A 1 204 ? 19.936 19.133 15.781 1.00 47.22 204 ILE A O 1
ATOM 1649 N N . PRO A 1 205 ? 18.868 17.179 15.410 1.00 46.22 205 PRO A N 1
ATOM 1650 C CA . PRO A 1 205 ? 20.077 16.372 15.462 1.00 46.22 205 PRO A CA 1
ATOM 1651 C C . PRO A 1 205 ? 21.045 16.823 14.369 1.00 46.22 205 PRO A C 1
ATOM 1653 O O . PRO A 1 205 ? 20.640 17.120 13.244 1.00 46.22 205 PRO A O 1
ATOM 1656 N N . CYS A 1 206 ? 22.331 16.901 14.700 1.00 45.91 206 CYS A N 1
ATOM 1657 C CA . CYS A 1 206 ? 23.357 17.347 13.765 1.00 45.91 206 CYS A CA 1
ATOM 1658 C C . CYS A 1 206 ? 23.332 16.503 12.474 1.00 45.91 206 CYS A C 1
ATOM 1660 O O . CYS A 1 206 ? 23.304 15.274 12.541 1.00 45.91 206 CYS A O 1
ATOM 1662 N N . ASN A 1 207 ? 23.431 17.137 11.296 1.00 44.41 207 ASN A N 1
ATOM 1663 C CA . ASN A 1 207 ? 23.527 16.432 10.004 1.00 44.41 207 ASN A CA 1
ATOM 1664 C C . ASN A 1 207 ? 24.711 15.444 9.943 1.00 44.41 207 ASN A C 1
ATOM 1666 O O . ASN A 1 207 ? 24.657 14.479 9.186 1.00 44.41 207 ASN A O 1
ATOM 1670 N N . CYS A 1 208 ? 25.755 15.651 10.757 1.00 44.16 208 CYS A N 1
ATOM 1671 C CA . CYS A 1 208 ? 26.880 14.721 10.903 1.00 44.16 208 CYS A CA 1
ATOM 1672 C C . CYS A 1 208 ? 26.481 13.388 11.581 1.00 44.16 208 CYS A C 1
ATOM 1674 O O . CYS A 1 208 ? 27.132 12.372 11.353 1.00 44.16 208 CYS A O 1
ATOM 1676 N N . GLU A 1 209 ? 25.400 13.359 12.369 1.00 49.44 209 GLU A N 1
ATOM 1677 C CA . GLU A 1 209 ? 24.841 12.131 12.957 1.00 49.44 209 GLU A CA 1
ATOM 1678 C C . GLU A 1 209 ? 23.605 11.610 12.215 1.00 49.44 209 GLU A C 1
ATOM 1680 O O . GLU A 1 209 ? 23.245 10.449 12.379 1.00 49.44 209 GLU A O 1
ATOM 1685 N N . GLY A 1 210 ? 22.985 12.421 11.352 1.00 51.88 210 GLY A N 1
ATOM 1686 C CA . GLY A 1 210 ? 21.791 12.035 10.590 1.00 51.88 210 GLY A CA 1
ATOM 1687 C C . GLY A 1 210 ? 21.984 10.821 9.672 1.00 51.88 210 GLY A C 1
ATOM 1688 O O . GLY A 1 210 ? 21.016 10.135 9.368 1.00 51.88 210 GLY A O 1
ATOM 1689 N N . GLY A 1 211 ? 23.223 10.517 9.270 1.00 56.41 211 GLY A N 1
ATOM 1690 C CA . GLY A 1 211 ? 23.555 9.305 8.513 1.00 56.41 211 GLY A CA 1
ATOM 1691 C C . GLY A 1 211 ? 23.708 8.037 9.364 1.00 56.41 211 GLY A C 1
ATOM 1692 O O . GLY A 1 211 ? 23.808 6.947 8.801 1.00 56.41 211 GLY A O 1
ATOM 1693 N N . LYS A 1 212 ? 23.742 8.148 10.701 1.00 65.00 212 LYS A N 1
ATOM 1694 C CA . LYS A 1 212 ? 23.821 6.991 11.601 1.00 65.00 212 LYS A CA 1
ATOM 1695 C C . LYS A 1 212 ? 22.464 6.299 11.662 1.00 65.00 212 LYS A C 1
ATOM 1697 O O . LYS A 1 212 ? 21.425 6.946 11.804 1.00 65.00 212 LYS A O 1
ATOM 1702 N N . GLN A 1 213 ? 22.498 4.977 11.558 1.00 70.44 213 GLN A N 1
ATOM 1703 C CA . GLN A 1 213 ? 21.326 4.128 11.697 1.00 70.44 213 GLN A CA 1
ATOM 1704 C C . GLN A 1 213 ? 21.335 3.453 13.064 1.00 70.44 213 GLN A C 1
ATOM 1706 O O . GLN A 1 213 ? 22.381 3.001 13.528 1.00 70.44 213 GLN A O 1
ATOM 1711 N N . TYR A 1 214 ? 20.154 3.360 13.655 1.00 79.38 214 TYR A N 1
ATOM 1712 C CA . TYR A 1 214 ? 19.891 2.735 14.939 1.00 79.38 214 TYR A CA 1
ATOM 1713 C C . TYR A 1 214 ? 18.832 1.661 14.740 1.00 79.38 214 TYR A C 1
ATOM 1715 O O . TYR A 1 214 ? 17.975 1.782 13.865 1.00 79.38 214 TYR A O 1
ATOM 1723 N N . GLN A 1 215 ? 18.896 0.610 15.540 1.00 80.19 215 GLN A N 1
ATOM 1724 C CA . GLN A 1 215 ? 17.879 -0.419 15.610 1.00 80.19 215 GLN A CA 1
ATOM 1725 C C . GLN A 1 215 ? 17.037 -0.182 16.854 1.00 80.19 215 GLN A C 1
ATOM 1727 O O . GLN A 1 215 ? 17.568 -0.217 17.956 1.00 80.19 215 GLN A O 1
ATOM 1732 N N . ILE A 1 216 ? 15.738 0.034 16.681 1.00 87.44 216 ILE A N 1
ATOM 1733 C CA . ILE A 1 216 ? 14.779 0.030 17.786 1.00 87.44 216 ILE A CA 1
ATOM 1734 C C . ILE A 1 216 ? 14.220 -1.378 17.889 1.00 87.44 216 ILE A C 1
ATOM 1736 O O . ILE A 1 216 ? 13.808 -1.936 16.874 1.00 87.44 216 ILE A O 1
ATOM 1740 N N . VAL A 1 217 ? 14.195 -1.939 19.092 1.00 84.94 217 VAL A N 1
ATOM 1741 C CA . VAL A 1 217 ? 13.649 -3.264 19.384 1.00 84.94 217 VAL A CA 1
ATOM 1742 C C . VAL A 1 217 ? 12.555 -3.115 20.433 1.00 84.94 217 VAL A C 1
ATOM 1744 O O . VAL A 1 217 ? 12.797 -2.602 21.516 1.00 84.94 217 VAL A O 1
ATOM 1747 N N . ILE A 1 218 ? 11.352 -3.579 20.127 1.00 89.69 218 ILE A N 1
ATOM 1748 C CA . ILE A 1 218 ? 10.304 -3.850 21.105 1.00 89.69 218 ILE A CA 1
ATOM 1749 C C . ILE A 1 218 ? 10.382 -5.341 21.403 1.00 89.69 218 ILE A C 1
ATOM 1751 O O . ILE A 1 218 ? 9.969 -6.175 20.589 1.00 89.69 218 ILE A O 1
ATOM 1755 N N . ASN A 1 219 ? 10.931 -5.682 22.568 1.00 85.88 219 ASN A N 1
ATOM 1756 C CA . ASN A 1 219 ? 10.925 -7.065 23.016 1.00 85.88 219 ASN A CA 1
ATOM 1757 C C . ASN A 1 219 ? 9.493 -7.537 23.255 1.00 85.88 219 ASN A C 1
ATOM 1759 O O . ASN A 1 219 ? 8.586 -6.748 23.549 1.00 85.88 219 ASN A O 1
ATOM 1763 N N . THR A 1 220 ? 9.319 -8.848 23.155 1.00 88.12 220 THR A N 1
ATOM 1764 C CA . THR A 1 220 ? 8.055 -9.543 23.372 1.00 88.12 220 THR A CA 1
ATOM 1765 C C . THR A 1 220 ? 7.369 -9.069 24.655 1.00 88.12 220 THR A C 1
ATOM 1767 O O . THR A 1 220 ? 7.811 -9.343 25.771 1.00 88.12 220 THR A O 1
ATOM 1770 N N . GLN A 1 221 ? 6.246 -8.373 24.490 1.00 90.44 221 GLN A N 1
ATOM 1771 C CA . GLN A 1 221 ? 5.431 -7.848 25.580 1.00 90.44 221 GLN A CA 1
ATOM 1772 C C . GLN A 1 221 ? 3.972 -7.723 25.135 1.00 90.44 221 GLN A C 1
ATOM 1774 O O . GLN A 1 221 ? 3.665 -7.663 23.944 1.00 90.44 221 GLN A O 1
ATOM 1779 N N . LYS A 1 222 ? 3.047 -7.677 26.098 1.00 88.56 222 LYS A N 1
ATOM 1780 C CA . LYS A 1 222 ? 1.635 -7.425 25.796 1.00 88.56 222 LYS A CA 1
ATOM 1781 C C . LYS A 1 222 ? 1.418 -5.933 25.591 1.00 88.56 222 LYS A C 1
ATOM 1783 O O . LYS A 1 222 ? 1.570 -5.166 26.536 1.00 88.56 222 LYS A O 1
ATOM 1788 N N . LEU A 1 223 ? 0.999 -5.562 24.389 1.00 88.19 223 LEU A N 1
ATOM 1789 C CA . LEU A 1 223 ? 0.591 -4.205 24.050 1.00 88.19 223 LEU A CA 1
ATOM 1790 C C . LEU A 1 223 ? -0.931 -4.121 23.911 1.00 88.19 223 LEU A C 1
ATOM 1792 O O . LEU A 1 223 ? -1.590 -5.066 23.470 1.00 88.19 223 LEU A O 1
ATOM 1796 N N . THR A 1 224 ? -1.496 -2.986 24.314 1.00 84.75 224 THR A N 1
ATOM 1797 C CA . THR A 1 224 ? -2.891 -2.633 24.014 1.00 84.75 224 THR A CA 1
ATOM 1798 C C . THR A 1 224 ? -3.069 -2.334 22.518 1.00 84.75 224 THR A C 1
ATOM 1800 O O . THR A 1 224 ? -2.082 -2.024 21.855 1.00 84.75 224 THR A O 1
ATOM 1803 N N . PRO A 1 225 ? -4.299 -2.372 21.966 1.00 74.94 225 PRO A N 1
ATOM 1804 C CA . PRO A 1 225 ? -4.540 -2.010 20.564 1.00 74.94 225 PRO A CA 1
ATOM 1805 C C . PRO A 1 225 ? -3.978 -0.632 20.187 1.00 74.94 225 PRO A C 1
ATOM 1807 O O . PRO A 1 225 ? -3.240 -0.521 19.217 1.00 74.94 225 PRO A O 1
ATOM 1810 N N . ARG A 1 226 ? -4.206 0.385 21.028 1.00 79.06 226 ARG A N 1
ATOM 1811 C CA . ARG A 1 226 ? -3.630 1.727 20.853 1.00 79.06 226 ARG A CA 1
ATOM 1812 C C . ARG A 1 226 ? -2.101 1.708 20.817 1.00 79.06 226 ARG A C 1
ATOM 1814 O O . ARG A 1 226 ? -1.499 2.283 19.922 1.00 79.06 226 ARG A O 1
ATOM 1821 N N . GLN A 1 227 ? -1.463 1.022 21.766 1.00 84.56 227 GLN A N 1
ATOM 1822 C CA . GLN A 1 227 ? -0.001 0.907 21.794 1.00 84.56 227 GLN A CA 1
ATOM 1823 C C . GLN A 1 227 ? 0.546 0.192 20.558 1.00 84.56 227 GLN A C 1
ATOM 1825 O O . GLN A 1 227 ? 1.601 0.576 20.065 1.00 84.56 227 GLN A O 1
ATOM 1830 N N . ILE A 1 228 ? -0.161 -0.829 20.060 1.00 78.19 228 ILE A N 1
ATOM 1831 C CA . ILE A 1 228 ? 0.194 -1.512 18.815 1.00 78.19 228 ILE A CA 1
ATOM 1832 C C . ILE A 1 228 ? 0.151 -0.514 17.669 1.00 78.19 228 ILE A C 1
ATOM 1834 O O . ILE A 1 228 ? 1.127 -0.435 16.947 1.00 78.19 228 ILE A O 1
ATOM 1838 N N . VAL A 1 229 ? -0.910 0.277 17.531 1.00 70.94 229 VAL A N 1
ATOM 1839 C CA . VAL A 1 229 ? -1.036 1.232 16.423 1.00 70.94 229 VAL A CA 1
ATOM 1840 C C . VAL A 1 229 ? 0.015 2.337 16.508 1.00 70.94 229 VAL A C 1
ATOM 1842 O O . VAL A 1 229 ? 0.671 2.644 15.513 1.00 70.94 229 VAL A O 1
ATOM 1845 N N . VAL A 1 230 ? 0.252 2.904 17.694 1.00 76.50 230 VAL A N 1
ATOM 1846 C CA . VAL A 1 230 ? 1.293 3.928 17.871 1.00 76.50 230 VAL A CA 1
ATOM 1847 C C . VAL A 1 230 ? 2.676 3.354 17.563 1.00 76.50 230 VAL A C 1
ATOM 1849 O O . VAL A 1 230 ? 3.438 3.947 16.799 1.00 76.50 230 VAL A O 1
ATOM 1852 N N . ALA A 1 231 ? 3.009 2.185 18.111 1.00 83.69 231 ALA A N 1
ATOM 1853 C CA . ALA A 1 231 ? 4.290 1.552 17.835 1.00 83.69 231 ALA A CA 1
ATOM 1854 C C . ALA A 1 231 ? 4.413 1.155 16.361 1.00 83.69 231 ALA A C 1
ATOM 1856 O O . ALA A 1 231 ? 5.447 1.415 15.758 1.00 83.69 231 ALA A O 1
ATOM 1857 N N . SER A 1 232 ? 3.379 0.570 15.759 1.00 75.00 232 SER A N 1
ATOM 1858 C CA . SER A 1 232 ? 3.386 0.107 14.370 1.00 75.00 232 SER A CA 1
ATOM 1859 C C . SER A 1 232 ? 3.555 1.275 13.412 1.00 75.00 232 SER A C 1
ATOM 1861 O O . SER A 1 232 ? 4.356 1.184 12.486 1.00 75.00 232 SER A O 1
ATOM 1863 N N . LYS A 1 233 ? 2.915 2.412 13.723 1.00 72.12 233 LYS A N 1
ATOM 1864 C CA . LYS A 1 233 ? 3.175 3.694 13.085 1.00 72.12 233 LYS A CA 1
ATOM 1865 C C . LYS A 1 233 ? 4.678 3.992 13.220 1.00 72.12 233 LYS A C 1
ATOM 1867 O O . LYS A 1 233 ? 5.435 3.892 12.266 1.00 72.12 233 LYS A O 1
ATOM 1872 N N . HIS A 1 234 ? 5.193 4.281 14.403 1.00 77.12 234 HIS A N 1
ATOM 1873 C CA . HIS A 1 234 ? 6.570 4.780 14.507 1.00 77.12 234 HIS A CA 1
ATOM 1874 C C . HIS A 1 234 ? 7.676 3.785 14.113 1.00 77.12 234 HIS A C 1
ATOM 1876 O O . HIS A 1 234 ? 8.774 4.205 13.747 1.00 77.12 234 HIS A O 1
ATOM 1882 N N . MET A 1 235 ? 7.373 2.490 14.120 1.00 77.50 235 MET A N 1
ATOM 1883 C CA . MET A 1 235 ? 8.249 1.424 13.646 1.00 77.50 235 MET A CA 1
ATOM 1884 C C . MET A 1 235 ? 8.019 1.030 12.188 1.00 77.50 235 MET A C 1
ATOM 1886 O O . MET A 1 235 ? 8.745 0.165 11.701 1.00 77.50 235 MET A O 1
ATOM 1890 N N . ARG A 1 236 ? 7.058 1.665 11.497 1.00 70.62 236 ARG A N 1
ATOM 1891 C CA . ARG A 1 236 ? 6.741 1.441 10.079 1.00 70.62 236 ARG A CA 1
ATOM 1892 C C . ARG A 1 236 ? 6.458 -0.029 9.754 1.00 70.62 236 ARG A C 1
ATOM 1894 O O . ARG A 1 236 ? 6.912 -0.566 8.749 1.00 70.62 236 ARG A O 1
ATOM 1901 N N . MET A 1 237 ? 5.727 -0.680 10.648 1.00 69.56 237 MET A N 1
ATOM 1902 C CA . MET A 1 237 ? 5.278 -2.062 10.520 1.00 69.56 237 MET A CA 1
ATOM 1903 C C . MET A 1 237 ? 3.752 -2.063 10.518 1.00 69.56 237 MET A C 1
ATOM 1905 O O . MET A 1 237 ? 3.143 -1.233 11.190 1.00 69.56 237 MET A O 1
ATOM 1909 N N . GLY A 1 238 ? 3.116 -2.989 9.801 1.00 65.38 238 GLY A N 1
ATOM 1910 C CA . GLY A 1 238 ? 1.661 -3.128 9.870 1.00 65.38 238 GLY A CA 1
ATOM 1911 C C . GLY A 1 238 ? 1.212 -3.429 11.306 1.00 65.38 238 GLY A C 1
ATOM 1912 O O . GLY A 1 238 ? 1.821 -4.258 11.989 1.00 65.38 238 GLY A O 1
ATOM 1913 N N . ALA A 1 239 ? 0.144 -2.784 11.785 1.00 69.25 239 ALA A N 1
ATOM 1914 C CA . ALA A 1 239 ? -0.361 -2.976 13.154 1.00 69.25 239 ALA A CA 1
ATOM 1915 C C . ALA A 1 239 ? -0.694 -4.450 13.439 1.00 69.25 239 ALA A C 1
ATOM 1917 O O . ALA A 1 239 ? -0.344 -5.000 14.488 1.00 69.25 239 ALA A O 1
ATOM 1918 N N . MET A 1 240 ? -1.305 -5.120 12.461 1.00 65.94 240 MET A N 1
ATOM 1919 C CA . MET A 1 240 ? -1.634 -6.542 12.539 1.00 65.94 240 MET A CA 1
ATOM 1920 C C . MET A 1 240 ? -0.392 -7.436 12.539 1.00 65.94 240 MET A C 1
ATOM 1922 O O . MET A 1 240 ? -0.326 -8.372 13.334 1.00 65.94 240 MET A O 1
ATOM 1926 N N . GLU A 1 241 ? 0.615 -7.122 11.721 1.00 71.00 241 GLU A N 1
ATOM 1927 C CA . GLU A 1 241 ? 1.888 -7.851 11.701 1.00 71.00 241 GLU A CA 1
ATOM 1928 C C . GLU A 1 241 ? 2.613 -7.723 13.047 1.00 71.00 241 GLU A C 1
ATOM 1930 O O . GLU A 1 241 ? 3.006 -8.726 13.646 1.00 71.00 241 GLU A O 1
ATOM 1935 N N . MET A 1 242 ? 2.724 -6.502 13.576 1.00 80.62 242 MET A N 1
ATOM 1936 C CA . MET A 1 242 ? 3.315 -6.243 14.888 1.00 80.62 242 MET A CA 1
ATOM 1937 C C . MET A 1 242 ? 2.587 -7.033 15.979 1.00 80.62 242 MET A C 1
ATOM 1939 O O . MET A 1 242 ? 3.215 -7.731 16.779 1.00 80.62 242 MET A O 1
ATOM 1943 N N . ARG A 1 243 ? 1.249 -6.975 15.987 1.00 77.88 243 ARG A N 1
ATOM 1944 C CA . ARG A 1 243 ? 0.417 -7.732 16.926 1.00 77.88 243 ARG A CA 1
ATOM 1945 C C . ARG A 1 243 ? 0.671 -9.231 16.824 1.00 77.88 243 ARG A C 1
ATOM 1947 O O . ARG A 1 243 ? 0.797 -9.892 17.858 1.00 77.88 243 ARG A O 1
ATOM 1954 N N . GLN A 1 244 ? 0.730 -9.772 15.611 1.00 74.25 244 GLN A N 1
ATOM 1955 C CA . GLN A 1 244 ? 0.967 -11.190 15.369 1.00 74.25 244 GLN A CA 1
ATOM 1956 C C . GLN A 1 244 ? 2.352 -11.604 15.874 1.00 74.25 244 GLN A C 1
ATOM 1958 O O . GLN A 1 244 ? 2.447 -12.561 16.641 1.00 74.25 244 GLN A O 1
ATOM 1963 N N . ARG A 1 245 ? 3.412 -10.862 15.520 1.00 82.69 245 ARG A N 1
ATOM 1964 C CA . ARG A 1 245 ? 4.788 -11.131 15.976 1.00 82.69 245 ARG A CA 1
ATOM 1965 C C . ARG A 1 245 ? 4.857 -11.176 17.500 1.00 82.69 245 ARG A C 1
ATOM 1967 O O . ARG A 1 245 ? 5.272 -12.192 18.055 1.00 82.69 245 ARG A O 1
ATOM 1974 N N . LEU A 1 246 ? 4.342 -10.147 18.172 1.00 82.12 246 LEU A N 1
ATOM 1975 C CA . LEU A 1 246 ? 4.335 -10.083 19.635 1.00 82.12 246 LEU A CA 1
ATOM 1976 C C . LEU A 1 246 ? 3.495 -11.209 20.263 1.00 82.12 246 LEU A C 1
ATOM 1978 O O . LEU A 1 246 ? 3.887 -11.779 21.281 1.00 82.12 246 LEU A O 1
ATOM 1982 N N . THR A 1 247 ? 2.371 -11.585 19.642 1.00 78.62 247 THR A N 1
ATOM 1983 C CA . THR A 1 247 ? 1.527 -12.710 20.095 1.00 78.62 247 THR A CA 1
ATOM 1984 C C . THR A 1 247 ? 2.235 -14.058 19.942 1.00 78.62 247 THR A C 1
ATOM 1986 O O . THR A 1 247 ? 2.082 -14.933 20.793 1.00 78.62 247 THR A O 1
ATOM 1989 N N . LEU A 1 248 ? 3.041 -14.218 18.891 1.00 81.69 248 LEU A N 1
ATOM 1990 C CA . LEU A 1 248 ? 3.868 -15.401 18.637 1.00 81.69 248 LEU A CA 1
ATOM 1991 C C . LEU A 1 248 ? 5.159 -15.432 19.469 1.00 81.69 248 LEU A C 1
ATOM 1993 O O . LEU A 1 248 ? 5.966 -16.344 19.300 1.00 81.69 248 LEU A O 1
ATOM 1997 N N . GLY A 1 249 ? 5.367 -14.459 20.358 1.00 82.69 249 GLY A N 1
ATOM 1998 C CA . GLY A 1 249 ? 6.574 -14.373 21.174 1.00 82.69 249 GLY A CA 1
ATOM 1999 C C . GLY A 1 249 ? 7.818 -13.954 20.390 1.00 82.69 249 GLY A C 1
ATOM 2000 O O . GLY A 1 249 ? 8.928 -14.335 20.755 1.00 82.69 249 GLY A O 1
ATOM 2001 N N . LYS A 1 250 ? 7.629 -13.238 19.277 1.00 81.31 250 LYS A N 1
ATOM 2002 C CA . LYS A 1 250 ? 8.704 -12.692 18.453 1.00 81.31 250 LYS A CA 1
ATOM 2003 C C . LYS A 1 250 ? 8.865 -11.205 18.737 1.00 81.31 250 LYS A C 1
ATOM 2005 O O . LYS A 1 250 ? 7.895 -10.449 18.697 1.00 81.31 250 LYS A O 1
ATOM 2010 N N . ASP A 1 251 ? 10.111 -10.794 18.929 1.00 83.94 251 ASP A N 1
ATOM 2011 C CA . ASP A 1 251 ? 10.468 -9.384 19.035 1.00 83.94 251 ASP A CA 1
ATOM 2012 C C . ASP A 1 251 ? 10.176 -8.644 17.721 1.00 83.94 251 ASP A C 1
ATOM 2014 O O . ASP A 1 251 ? 10.238 -9.204 16.614 1.00 83.94 251 ASP A O 1
ATOM 2018 N N . VAL A 1 252 ? 9.868 -7.359 17.860 1.00 83.25 252 VAL A N 1
ATOM 2019 C CA . VAL A 1 252 ? 9.626 -6.442 16.747 1.00 83.25 252 VAL A CA 1
ATOM 2020 C C . VAL A 1 252 ? 10.755 -5.434 16.708 1.00 83.25 252 VAL A C 1
ATOM 2022 O O . VAL A 1 252 ? 11.186 -4.950 17.7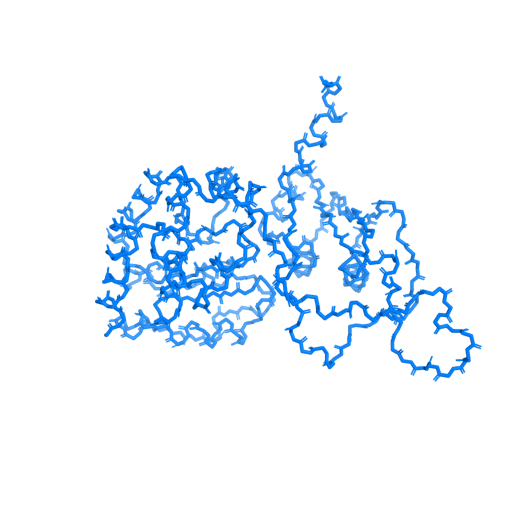48 1.00 83.25 252 VAL A O 1
ATOM 2025 N N . TYR A 1 253 ? 11.269 -5.122 15.526 1.00 84.00 253 TYR A N 1
ATOM 2026 C CA . TYR A 1 253 ? 12.383 -4.196 15.414 1.00 84.00 253 TYR A CA 1
ATOM 2027 C C . TYR A 1 253 ? 12.389 -3.459 14.076 1.00 84.00 253 TYR A C 1
ATOM 2029 O O . TYR A 1 253 ? 11.882 -3.960 13.076 1.00 84.00 253 TYR A O 1
ATOM 2037 N N . VAL A 1 254 ? 12.994 -2.272 14.060 1.00 74.69 254 VAL A N 1
ATOM 2038 C CA . VAL A 1 254 ? 13.187 -1.451 12.857 1.00 74.69 254 VAL A CA 1
ATOM 2039 C C . VAL A 1 254 ? 14.573 -0.825 12.874 1.00 74.69 254 VAL A C 1
ATOM 2041 O O . VAL A 1 254 ? 15.060 -0.433 13.933 1.00 74.69 254 VAL A O 1
ATOM 2044 N N . LYS A 1 255 ? 15.209 -0.711 11.704 1.00 71.75 255 LYS A N 1
ATOM 2045 C CA . LYS A 1 255 ? 16.423 0.088 11.534 1.00 71.75 255 LYS A CA 1
ATOM 2046 C C . LYS A 1 255 ? 16.057 1.433 10.922 1.00 71.75 255 LYS A C 1
ATOM 2048 O O . LYS A 1 255 ? 15.533 1.476 9.814 1.00 71.75 255 LYS A O 1
ATOM 2053 N N . ALA A 1 256 ? 16.356 2.511 11.630 1.00 68.31 256 ALA A N 1
ATOM 2054 C CA . ALA A 1 256 ? 15.953 3.859 11.262 1.00 68.31 256 ALA A CA 1
ATOM 2055 C C . ALA A 1 256 ? 17.115 4.845 11.429 1.00 68.31 256 ALA A C 1
ATOM 2057 O O . ALA A 1 256 ? 18.056 4.603 12.188 1.00 68.31 256 ALA A O 1
ATOM 2058 N N . TYR A 1 257 ? 17.075 5.970 10.714 1.00 73.00 257 TYR A N 1
ATOM 2059 C CA . TYR A 1 257 ? 18.023 7.060 10.958 1.00 73.00 257 TYR A CA 1
ATOM 2060 C C . TYR A 1 257 ? 17.769 7.718 12.319 1.00 73.00 257 TYR A C 1
ATOM 2062 O O . TYR A 1 257 ? 16.684 7.586 12.890 1.00 73.00 257 TYR A O 1
ATOM 2070 N N . LEU A 1 258 ? 18.760 8.455 12.834 1.00 69.62 258 LEU A N 1
ATOM 2071 C CA . LEU A 1 258 ? 18.686 9.122 14.142 1.00 69.62 258 LEU A CA 1
ATOM 2072 C C . LEU A 1 258 ? 17.376 9.895 14.347 1.00 69.62 258 LEU A C 1
ATOM 2074 O O . LEU A 1 258 ? 16.752 9.790 15.395 1.00 69.62 258 LEU A O 1
ATOM 2078 N N . GLN A 1 259 ? 16.938 10.653 13.339 1.00 68.19 259 GLN A N 1
ATOM 2079 C CA . GLN A 1 259 ? 15.725 11.458 13.454 1.00 68.19 259 GLN A CA 1
ATOM 2080 C C . GLN A 1 259 ? 14.468 10.598 13.662 1.00 68.19 259 GLN A C 1
ATOM 2082 O O . GLN A 1 259 ? 13.699 10.856 14.585 1.00 68.19 259 GLN A O 1
ATOM 2087 N N . ASP A 1 260 ? 14.268 9.587 12.817 1.00 72.25 260 ASP A N 1
ATOM 2088 C CA . ASP A 1 260 ? 13.142 8.654 12.931 1.00 72.25 260 ASP A CA 1
ATOM 2089 C C . ASP A 1 260 ? 13.218 7.857 14.242 1.00 72.25 260 ASP A C 1
ATOM 2091 O O . ASP A 1 260 ? 12.201 7.618 14.888 1.00 72.25 260 ASP A O 1
ATOM 2095 N N . THR A 1 261 ? 14.436 7.524 14.677 1.00 77.88 261 THR A N 1
ATOM 2096 C CA . THR A 1 261 ? 14.689 6.826 15.941 1.00 77.88 261 THR A CA 1
ATOM 2097 C C . THR A 1 261 ? 14.213 7.650 17.135 1.00 77.88 261 THR A C 1
ATOM 2099 O O . THR A 1 261 ? 13.496 7.141 17.989 1.00 77.88 261 THR A O 1
ATOM 2102 N N . LEU A 1 262 ? 14.557 8.940 17.180 1.00 75.38 262 LEU A N 1
ATOM 2103 C CA . LEU A 1 262 ? 14.137 9.843 18.256 1.00 75.38 262 LEU A CA 1
ATOM 2104 C C . LEU A 1 262 ? 12.624 10.095 18.249 1.00 75.38 262 LEU A C 1
ATOM 2106 O O . LEU A 1 262 ? 12.021 10.173 19.317 1.00 75.38 262 LEU A O 1
ATOM 2110 N N . LEU A 1 263 ? 12.003 10.189 17.065 1.00 74.19 263 LEU A N 1
ATOM 2111 C CA . LEU A 1 263 ? 10.543 10.274 16.944 1.00 74.19 263 LEU A CA 1
ATOM 2112 C C . LEU A 1 263 ? 9.871 9.031 17.527 1.00 74.19 263 LEU A C 1
ATOM 2114 O O . LEU A 1 263 ? 8.918 9.154 18.290 1.00 74.19 263 LEU A O 1
ATOM 2118 N N . ALA A 1 264 ? 10.373 7.848 17.180 1.00 81.31 264 ALA A N 1
ATOM 2119 C CA . ALA A 1 264 ? 9.832 6.602 17.691 1.00 81.31 264 ALA A CA 1
ATOM 2120 C C . ALA A 1 264 ? 10.016 6.479 19.205 1.00 81.31 264 ALA A C 1
ATOM 2122 O O . ALA A 1 264 ? 9.034 6.235 19.895 1.00 81.31 264 ALA A O 1
ATOM 2123 N N . ILE A 1 265 ? 11.217 6.739 19.734 1.00 84.25 265 ILE A N 1
ATOM 2124 C CA . ILE A 1 265 ? 11.483 6.753 21.183 1.00 84.25 265 ILE A CA 1
ATOM 2125 C C . ILE A 1 265 ? 10.464 7.632 21.918 1.00 84.25 265 ILE A C 1
ATOM 2127 O O . ILE A 1 265 ? 9.824 7.169 22.857 1.00 84.25 265 ILE A O 1
ATOM 2131 N N . ASN A 1 266 ? 10.257 8.868 21.457 1.00 81.12 266 ASN A N 1
ATOM 2132 C CA . ASN A 1 266 ? 9.348 9.813 22.104 1.00 81.12 266 ASN A CA 1
ATOM 2133 C C . ASN A 1 266 ? 7.902 9.293 22.189 1.00 81.12 266 ASN A C 1
ATOM 2135 O O . ASN A 1 266 ? 7.244 9.465 23.214 1.00 81.12 266 ASN A O 1
ATOM 2139 N N . GLU A 1 267 ? 7.393 8.655 21.134 1.00 82.44 267 GLU A N 1
ATOM 2140 C CA . GLU A 1 267 ? 6.036 8.098 21.155 1.00 82.44 267 GLU A CA 1
ATOM 2141 C C . GLU A 1 267 ? 5.943 6.798 21.961 1.00 82.44 267 GLU A C 1
ATOM 2143 O O . GLU A 1 267 ? 4.983 6.611 22.709 1.00 82.44 267 GLU A O 1
ATOM 2148 N N . LEU A 1 268 ? 6.963 5.935 21.899 1.00 87.94 268 LEU A N 1
ATOM 2149 C CA . LEU A 1 268 ? 7.027 4.729 22.727 1.00 87.94 268 LEU A CA 1
ATOM 2150 C C . LEU A 1 268 ? 7.064 5.082 24.223 1.00 87.94 268 LEU A C 1
ATOM 2152 O O . LEU A 1 268 ? 6.341 4.475 25.012 1.00 87.94 268 LEU A O 1
ATOM 2156 N N . GLU A 1 269 ? 7.833 6.100 24.620 1.00 85.81 269 GLU A N 1
ATOM 2157 C CA . GLU A 1 269 ? 7.890 6.590 26.002 1.00 85.81 269 GLU A CA 1
ATOM 2158 C C . GLU A 1 269 ? 6.549 7.181 26.467 1.00 85.81 269 GLU A C 1
ATOM 2160 O O . GLU A 1 269 ? 6.085 6.862 27.568 1.00 85.81 269 GLU A O 1
ATOM 2165 N N . LYS A 1 270 ? 5.885 7.997 25.632 1.00 83.19 270 LYS A N 1
ATOM 2166 C CA . LYS A 1 270 ? 4.546 8.547 25.926 1.00 83.19 270 LYS A CA 1
ATOM 2167 C C . LYS A 1 270 ? 3.518 7.446 26.171 1.00 83.19 270 LYS A C 1
ATOM 2169 O O . LYS A 1 270 ? 2.737 7.533 27.120 1.00 83.19 270 LYS A O 1
ATOM 2174 N N . GLU A 1 271 ? 3.551 6.403 25.348 1.00 87.38 271 GLU A N 1
ATOM 2175 C CA . GLU A 1 271 ? 2.667 5.241 25.451 1.00 87.38 271 GLU A CA 1
ATOM 2176 C C . GLU A 1 271 ? 3.152 4.195 26.471 1.00 87.38 271 GLU A C 1
ATOM 2178 O O . GLU A 1 271 ? 2.491 3.172 26.673 1.00 87.38 271 GLU A O 1
ATOM 2183 N N . ARG A 1 272 ? 4.276 4.448 27.161 1.00 90.25 272 ARG A N 1
ATOM 2184 C CA . ARG A 1 272 ? 4.887 3.558 28.165 1.00 90.25 272 ARG A CA 1
ATOM 2185 C C . ARG A 1 272 ? 5.176 2.154 27.625 1.00 90.25 272 ARG A C 1
ATOM 2187 O O . ARG A 1 272 ? 4.966 1.158 28.318 1.00 90.25 272 ARG A O 1
ATOM 2194 N N . ILE A 1 273 ? 5.627 2.086 26.382 1.00 90.88 273 ILE A N 1
ATOM 2195 C CA . ILE A 1 273 ? 6.036 0.857 25.708 1.00 90.88 273 ILE A CA 1
ATOM 2196 C C . ILE A 1 273 ? 7.514 0.617 26.014 1.00 90.88 273 ILE A C 1
ATOM 2198 O O . ILE A 1 273 ? 8.321 1.535 25.896 1.00 90.88 273 ILE A O 1
ATOM 2202 N N . ALA A 1 274 ? 7.881 -0.599 26.422 1.00 89.81 274 ALA A N 1
ATOM 2203 C CA . ALA A 1 274 ? 9.283 -0.931 26.663 1.00 89.81 274 ALA A CA 1
ATOM 2204 C C . ALA A 1 274 ? 10.015 -1.173 25.335 1.00 89.81 274 ALA A C 1
ATOM 2206 O O . ALA A 1 274 ? 9.489 -1.860 24.457 1.00 89.81 274 ALA A O 1
ATOM 2207 N N . TYR A 1 275 ? 11.226 -0.639 25.198 1.00 91.88 275 TYR A N 1
ATOM 2208 C CA . TYR A 1 275 ? 12.045 -0.782 23.998 1.00 91.88 275 TYR A CA 1
ATOM 2209 C C . TYR A 1 275 ? 13.542 -0.770 24.332 1.00 91.88 275 TYR A C 1
ATOM 2211 O O . TYR A 1 275 ? 13.958 -0.304 25.393 1.00 91.88 275 TYR A O 1
ATOM 2219 N N . GLU A 1 276 ? 14.347 -1.238 23.386 1.00 87.50 276 GLU A N 1
ATOM 2220 C CA . GLU A 1 276 ? 15.804 -1.141 23.363 1.00 87.50 276 GLU A CA 1
ATOM 2221 C C . GLU A 1 276 ? 16.247 -0.414 22.089 1.00 87.50 276 GLU A C 1
ATOM 2223 O O . GLU A 1 276 ? 15.569 -0.479 21.060 1.00 87.50 276 GLU A O 1
ATOM 2228 N N . VAL A 1 277 ? 17.388 0.281 22.138 1.00 83.56 277 VAL A N 1
ATOM 2229 C CA . VAL A 1 277 ? 17.969 0.952 20.965 1.00 83.56 277 VAL A CA 1
ATOM 2230 C C . VAL A 1 277 ? 19.436 0.584 20.823 1.00 83.56 277 VAL A C 1
ATOM 2232 O O . VAL A 1 277 ? 20.205 0.736 21.772 1.00 83.56 277 VAL A O 1
ATOM 2235 N N . LEU A 1 278 ? 19.817 0.096 19.641 1.00 77.44 278 LEU A N 1
ATOM 2236 C CA . LEU A 1 278 ? 21.147 -0.437 19.356 1.00 77.44 278 LEU A CA 1
ATOM 2237 C C . LEU A 1 278 ? 21.777 0.223 18.110 1.00 77.44 278 LEU A C 1
ATOM 2239 O O . LEU A 1 278 ? 21.181 0.174 17.033 1.00 77.44 278 LEU A O 1
ATOM 2243 N N . PRO A 1 279 ? 22.994 0.797 18.204 1.00 76.69 279 PRO A N 1
ATOM 2244 C CA . PRO A 1 279 ? 23.666 1.164 19.456 1.00 76.69 279 PRO A CA 1
ATOM 2245 C C . PRO A 1 279 ? 22.826 2.183 20.244 1.00 76.69 279 PRO A C 1
ATOM 2247 O O . PRO A 1 279 ? 21.857 2.717 19.715 1.00 76.69 279 PRO A O 1
ATOM 2250 N N . GLU A 1 280 ? 23.183 2.467 21.496 1.00 75.31 280 GLU A N 1
ATOM 2251 C CA . GLU A 1 280 ? 22.452 3.455 22.298 1.00 75.31 280 GLU A CA 1
ATOM 2252 C C . GLU A 1 280 ? 22.344 4.798 21.547 1.00 75.31 280 GLU A C 1
ATOM 2254 O O . GLU A 1 280 ? 23.342 5.342 21.055 1.00 75.31 280 GLU A O 1
ATOM 2259 N N . ALA A 1 281 ? 21.118 5.310 21.405 1.00 69.62 281 ALA A N 1
ATOM 2260 C CA . ALA A 1 281 ? 20.880 6.593 20.758 1.00 69.62 281 ALA A CA 1
ATOM 2261 C C . ALA A 1 281 ? 21.262 7.756 21.692 1.00 69.62 281 ALA A C 1
ATOM 2263 O O . ALA A 1 281 ? 21.032 7.673 22.900 1.00 69.62 281 ALA A O 1
ATOM 2264 N N . PRO A 1 282 ? 21.810 8.867 21.162 1.00 68.19 282 PRO A N 1
ATOM 2265 C CA . PRO A 1 282 ? 22.092 10.046 21.970 1.00 68.19 282 PRO A CA 1
ATOM 2266 C C . PRO A 1 282 ? 20.815 10.591 22.624 1.00 68.19 282 PRO A C 1
ATOM 2268 O O . PRO A 1 282 ? 19.776 10.722 21.974 1.00 68.19 282 PRO A O 1
ATOM 2271 N N . GLN A 1 283 ? 20.902 10.959 23.903 1.00 62.75 283 GLN A N 1
ATOM 2272 C CA . GLN A 1 283 ? 19.777 11.541 24.634 1.00 62.75 283 GLN A CA 1
ATOM 2273 C C . GLN A 1 283 ? 19.611 13.028 24.292 1.00 62.75 283 GLN A C 1
ATOM 2275 O O . GLN A 1 283 ? 20.486 13.846 24.583 1.00 62.75 283 GLN A O 1
ATOM 2280 N N . TYR A 1 284 ? 18.458 13.396 23.729 1.00 61.19 284 TYR A N 1
ATOM 2281 C CA . TYR A 1 284 ? 18.083 14.787 23.466 1.00 61.19 284 TYR A CA 1
ATOM 2282 C C . TYR A 1 284 ? 16.815 15.145 24.242 1.00 61.19 284 TYR A C 1
ATOM 2284 O O . TYR A 1 284 ? 15.709 14.883 23.780 1.00 61.19 284 TYR A O 1
ATOM 2292 N N . LEU A 1 285 ? 16.973 15.806 25.395 1.00 43.25 285 LEU A N 1
ATOM 2293 C CA . LEU A 1 285 ? 15.880 16.127 26.331 1.00 43.25 285 LEU A CA 1
ATOM 2294 C C . LEU A 1 285 ? 14.701 16.934 25.736 1.00 43.25 285 LEU A C 1
ATOM 2296 O O . LEU A 1 285 ? 13.672 17.072 26.393 1.00 43.25 285 LEU A O 1
ATOM 2300 N N . HIS A 1 286 ? 14.828 17.481 24.522 1.00 45.66 286 HIS A N 1
ATOM 2301 C CA . HIS A 1 286 ? 13.850 18.393 23.917 1.00 45.66 286 HIS A CA 1
ATOM 2302 C C . HIS A 1 286 ? 13.688 18.204 22.402 1.00 45.66 286 HIS A C 1
ATOM 2304 O O . HIS A 1 286 ? 13.445 19.174 21.676 1.00 45.66 286 HIS A O 1
ATOM 2310 N N . PHE A 1 287 ? 13.855 16.980 21.896 1.00 45.09 287 PHE A N 1
ATOM 2311 C CA . PHE A 1 287 ? 13.558 16.714 20.492 1.00 45.09 287 PHE A CA 1
ATOM 2312 C C . PHE A 1 287 ? 12.040 16.812 20.256 1.00 45.09 287 PHE A C 1
ATOM 2314 O O . PHE A 1 287 ? 11.254 16.069 20.836 1.00 45.09 287 PHE A O 1
ATOM 2321 N N . GLN A 1 288 ? 11.624 17.764 19.420 1.00 42.12 288 GLN A N 1
ATOM 2322 C CA . GLN A 1 288 ? 10.242 17.925 18.972 1.00 42.12 288 GLN A CA 1
ATOM 2323 C C . GLN A 1 288 ? 10.226 18.090 17.458 1.00 42.12 288 GLN A C 1
ATOM 2325 O O . GLN A 1 288 ? 11.073 18.785 16.887 1.00 42.12 288 GLN A O 1
ATOM 2330 N N . GLU A 1 289 ? 9.249 17.464 16.808 1.00 39.56 289 GLU A N 1
ATOM 2331 C CA . GLU A 1 289 ? 9.042 17.622 15.376 1.00 39.56 289 GLU A CA 1
ATOM 2332 C C . GLU A 1 289 ? 8.735 19.090 15.036 1.00 39.56 289 GLU A C 1
ATOM 2334 O O . GLU A 1 289 ? 7.945 19.765 15.701 1.00 39.56 289 GLU A O 1
ATOM 2339 N N . CYS A 1 290 ? 9.386 19.620 13.998 1.00 37.50 290 CYS A N 1
ATOM 2340 C CA . CYS A 1 290 ? 9.146 20.989 13.559 1.00 37.50 290 CYS A CA 1
ATOM 2341 C C . CYS A 1 290 ? 7.756 21.093 12.914 1.00 37.50 290 CYS A C 1
ATOM 2343 O O . CYS A 1 290 ? 7.567 20.634 11.791 1.00 37.50 290 CYS A O 1
ATOM 2345 N N . GLN A 1 291 ? 6.824 21.792 13.570 1.00 33.12 291 GLN A N 1
ATOM 2346 C CA . GLN A 1 291 ? 5.454 22.023 13.074 1.00 33.12 291 GLN A CA 1
ATOM 2347 C C . GLN A 1 291 ? 5.376 22.724 11.703 1.00 33.12 291 GLN A C 1
ATOM 2349 O O . GLN A 1 291 ? 4.326 22.730 11.069 1.00 33.12 291 GLN A O 1
ATOM 2354 N N . LYS A 1 292 ? 6.468 23.355 11.248 1.00 32.34 292 LYS A N 1
ATOM 2355 C CA . LYS A 1 292 ? 6.562 24.058 9.958 1.00 32.34 292 LYS A CA 1
ATOM 2356 C C . LYS A 1 292 ? 7.327 23.279 8.887 1.00 32.34 292 LYS A C 1
ATOM 2358 O O . LYS A 1 292 ? 7.607 23.845 7.830 1.00 32.34 292 LYS A O 1
ATOM 2363 N N . ARG A 1 293 ? 7.705 22.017 9.125 1.00 33.28 293 ARG A N 1
ATOM 2364 C CA . ARG A 1 293 ? 8.239 21.195 8.036 1.00 33.28 293 ARG A CA 1
ATOM 2365 C C . ARG A 1 293 ? 7.118 20.968 7.024 1.00 33.28 293 ARG A C 1
ATOM 2367 O O . ARG A 1 293 ? 6.190 20.209 7.266 1.00 33.28 293 ARG A O 1
ATOM 2374 N N . HIS A 1 294 ? 7.239 21.627 5.874 1.00 32.84 294 HIS A N 1
ATOM 2375 C CA . HIS A 1 294 ? 6.681 21.093 4.641 1.00 32.84 294 HIS A CA 1
ATOM 2376 C C . HIS A 1 294 ? 7.141 19.643 4.506 1.00 32.84 294 HIS A C 1
ATOM 2378 O O . HIS A 1 294 ? 8.287 19.343 4.849 1.00 32.84 294 HIS A O 1
ATOM 2384 N N . VAL A 1 295 ? 6.237 18.783 4.036 1.00 32.97 295 VAL A N 1
ATOM 2385 C CA . VAL A 1 295 ? 6.482 17.389 3.661 1.00 32.97 295 VAL A CA 1
ATOM 2386 C C . VAL A 1 295 ? 7.686 17.352 2.717 1.00 32.97 295 VAL A C 1
ATOM 2388 O O . VAL A 1 295 ? 7.582 17.498 1.508 1.00 32.97 295 VAL A O 1
ATOM 2391 N N . HIS A 1 296 ? 8.871 17.261 3.298 1.00 30.58 296 HIS A N 1
ATOM 2392 C CA . HIS A 1 296 ? 10.137 17.115 2.612 1.00 30.58 296 HIS A CA 1
ATOM 2393 C C . HIS A 1 296 ? 10.796 15.903 3.235 1.00 30.58 296 HIS A C 1
ATOM 2395 O O . HIS A 1 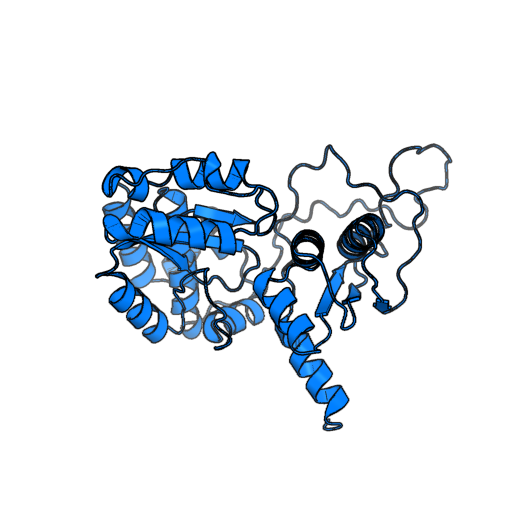296 ? 11.728 16.027 4.023 1.00 30.58 296 HIS A O 1
ATOM 2401 N N . SER A 1 297 ? 10.246 14.738 2.905 1.00 36.28 297 SER A N 1
ATOM 2402 C CA . SER A 1 297 ? 11.020 13.673 2.278 1.00 36.28 297 SER A CA 1
ATOM 2403 C C . SER A 1 297 ? 10.176 12.406 2.170 1.00 36.28 297 SER A C 1
ATOM 2405 O O . SER A 1 297 ? 10.065 11.652 3.132 1.00 36.28 297 SER A O 1
ATOM 2407 N N . GLU A 1 298 ? 9.731 12.101 0.959 1.00 36.69 298 GLU A N 1
ATOM 2408 C CA . GLU A 1 298 ? 9.420 10.746 0.475 1.00 36.69 298 GLU A CA 1
ATOM 2409 C C . GLU A 1 298 ? 10.705 9.881 0.364 1.00 36.69 298 GLU A C 1
ATOM 2411 O O . GLU A 1 298 ? 10.829 9.033 -0.507 1.00 36.69 298 GLU A O 1
ATOM 2416 N N . ARG A 1 299 ? 11.752 10.151 1.165 1.00 38.16 299 ARG A N 1
ATOM 2417 C CA . ARG A 1 299 ? 13.142 9.735 0.866 1.00 38.16 299 ARG A CA 1
ATOM 2418 C C . ARG A 1 299 ? 13.774 8.816 1.903 1.00 38.16 299 ARG A C 1
ATOM 2420 O O . ARG A 1 299 ? 14.979 8.906 2.133 1.00 38.16 299 ARG A O 1
ATOM 2427 N N . TYR A 1 300 ? 12.994 7.936 2.515 1.00 36.59 300 TYR A N 1
ATOM 2428 C CA . TYR A 1 300 ? 13.549 6.928 3.412 1.00 36.59 300 TYR A CA 1
ATOM 2429 C C . TYR A 1 300 ? 12.921 5.556 3.146 1.00 36.59 300 TYR A C 1
ATOM 2431 O O . TYR A 1 300 ? 12.056 5.114 3.896 1.00 36.59 300 TYR A O 1
ATOM 2439 N N . ASP A 1 301 ? 13.380 4.911 2.068 1.00 35.28 301 ASP A N 1
ATOM 2440 C CA . ASP A 1 301 ? 13.228 3.470 1.836 1.00 35.28 301 ASP A CA 1
ATOM 2441 C C . ASP A 1 301 ? 13.976 2.704 2.939 1.00 35.28 301 ASP A C 1
ATOM 2443 O O . ASP A 1 301 ? 15.183 2.899 3.129 1.00 35.28 301 ASP A O 1
ATOM 2447 N N . TYR A 1 302 ? 13.290 1.807 3.651 1.00 45.91 302 TYR A N 1
ATOM 2448 C CA . TYR A 1 302 ? 13.910 0.972 4.681 1.00 45.91 302 TYR A CA 1
ATOM 2449 C C . TYR A 1 302 ? 13.740 -0.526 4.427 1.00 45.91 302 TYR A C 1
ATOM 2451 O O . TYR A 1 302 ? 12.758 -1.015 3.875 1.00 45.91 302 TYR A O 1
ATOM 2459 N N . LYS A 1 303 ? 14.773 -1.254 4.854 1.00 39.66 303 LYS A N 1
ATOM 2460 C CA . LYS A 1 303 ? 15.050 -2.663 4.574 1.00 39.66 303 LYS A CA 1
ATOM 2461 C C . LYS A 1 303 ? 14.582 -3.555 5.733 1.00 39.66 303 LYS A C 1
ATOM 2463 O O . LYS A 1 303 ? 15.414 -4.033 6.496 1.00 39.66 303 LYS A O 1
ATOM 2468 N N . TYR A 1 304 ? 13.275 -3.784 5.877 1.00 34.31 304 TYR A N 1
ATOM 2469 C CA . TYR A 1 304 ? 12.730 -4.664 6.933 1.00 34.31 304 TYR A CA 1
ATOM 2470 C C . TYR A 1 304 ? 13.161 -6.128 6.752 1.00 34.31 304 TYR A C 1
ATOM 2472 O O . TYR A 1 304 ? 13.603 -6.779 7.693 1.00 34.31 304 TYR A O 1
ATOM 2480 N N . PHE A 1 305 ? 13.129 -6.622 5.514 1.00 36.06 305 PHE A N 1
ATOM 2481 C CA . PHE A 1 305 ? 13.345 -8.039 5.198 1.00 36.06 305 PHE A CA 1
ATOM 2482 C C . PHE A 1 305 ? 14.816 -8.485 5.205 1.00 36.06 305 PHE A C 1
ATOM 2484 O O . PHE A 1 305 ? 15.103 -9.669 5.376 1.00 36.06 305 PHE A O 1
ATOM 2491 N N . LEU A 1 306 ? 15.767 -7.558 5.034 1.00 39.22 306 LEU A N 1
ATOM 2492 C CA . LEU A 1 306 ? 17.196 -7.887 5.119 1.00 39.22 306 LEU A CA 1
ATOM 2493 C C . LEU A 1 306 ? 17.616 -8.209 6.556 1.00 39.22 306 LEU A C 1
ATOM 2495 O O . LEU A 1 306 ? 18.438 -9.098 6.747 1.00 39.22 306 LEU A O 1
ATOM 2499 N N . LEU A 1 307 ? 17.004 -7.567 7.554 1.00 41.25 307 LEU A N 1
ATOM 2500 C CA . LEU A 1 307 ? 17.377 -7.754 8.956 1.00 41.25 307 LEU A CA 1
ATOM 2501 C C . LEU A 1 307 ? 16.913 -9.095 9.541 1.00 41.25 307 LEU A C 1
ATOM 2503 O O . LEU A 1 307 ? 17.663 -9.671 10.321 1.00 41.25 307 LEU A O 1
ATOM 2507 N N . ASP A 1 308 ? 15.744 -9.629 9.154 1.00 43.50 308 ASP A N 1
ATOM 2508 C CA . ASP A 1 308 ? 15.322 -10.974 9.597 1.00 43.50 308 ASP A CA 1
ATOM 2509 C C . ASP A 1 308 ? 16.288 -12.044 9.037 1.00 43.50 308 ASP A C 1
ATOM 2511 O O . ASP A 1 308 ? 16.732 -12.904 9.792 1.00 43.50 308 ASP A O 1
ATOM 2515 N N . ARG A 1 309 ? 16.738 -11.940 7.770 1.00 46.12 309 ARG A N 1
ATOM 2516 C CA . ARG A 1 309 ? 17.779 -12.836 7.209 1.00 46.12 309 ARG A CA 1
ATOM 2517 C C . ARG A 1 309 ? 19.164 -12.620 7.829 1.00 46.12 309 ARG A C 1
ATOM 2519 O O . ARG A 1 309 ? 19.906 -13.582 8.006 1.00 46.12 309 ARG A O 1
ATOM 2526 N N . GLU A 1 310 ? 19.546 -11.379 8.129 1.00 47.53 310 GLU A N 1
ATOM 2527 C CA . GLU A 1 310 ? 20.813 -11.057 8.806 1.00 47.53 310 GLU A CA 1
ATOM 2528 C C . GLU A 1 310 ? 20.828 -11.608 10.242 1.00 47.53 310 GLU A C 1
ATOM 2530 O O . GLU A 1 310 ? 21.799 -12.260 10.623 1.00 47.53 310 GLU A O 1
ATOM 2535 N N . ARG A 1 311 ? 19.728 -11.479 10.999 1.00 44.84 311 ARG A N 1
ATOM 2536 C CA . ARG A 1 311 ? 19.581 -12.115 12.319 1.00 44.84 311 ARG A CA 1
ATOM 2537 C C . ARG A 1 311 ? 19.475 -13.633 12.240 1.00 44.84 311 ARG A C 1
ATOM 2539 O O . ARG A 1 311 ? 20.034 -14.309 13.094 1.00 44.84 311 ARG A O 1
ATOM 2546 N N . GLU A 1 312 ? 18.813 -14.198 11.231 1.00 50.84 312 GLU A N 1
ATOM 2547 C CA . GLU A 1 312 ? 18.821 -15.650 11.013 1.00 50.84 312 GLU A CA 1
ATOM 2548 C C . GLU A 1 312 ? 20.237 -16.171 10.739 1.00 50.84 312 GLU A C 1
ATOM 2550 O O . GLU A 1 312 ? 20.592 -17.242 11.231 1.00 50.84 312 GLU A O 1
ATOM 2555 N N . LYS A 1 313 ? 21.083 -15.422 10.021 1.00 50.44 313 LYS A N 1
ATOM 2556 C CA . LYS A 1 313 ? 22.511 -15.749 9.864 1.00 50.44 313 LYS A CA 1
ATOM 2557 C C . LYS A 1 313 ? 23.272 -15.652 11.189 1.00 50.44 313 LYS A C 1
ATOM 2559 O O . LYS A 1 313 ? 23.969 -16.601 11.544 1.00 50.44 313 LYS A O 1
ATOM 2564 N N . GLU A 1 314 ? 23.072 -14.581 11.960 1.00 42.31 314 GLU A N 1
ATOM 2565 C CA . GLU A 1 314 ? 23.681 -14.414 13.292 1.00 42.31 314 GLU A CA 1
ATOM 2566 C C . GLU A 1 314 ? 23.249 -15.507 14.288 1.00 42.31 314 GLU A C 1
ATOM 2568 O O . GLU A 1 314 ? 24.064 -15.992 15.071 1.00 42.31 314 GLU A O 1
ATOM 2573 N N . TRP A 1 315 ? 21.987 -15.946 14.247 1.00 38.62 315 TRP A N 1
ATOM 2574 C CA . TRP A 1 315 ? 21.450 -16.995 15.122 1.00 38.62 315 TRP A CA 1
ATOM 2575 C C . TRP A 1 315 ? 21.744 -18.418 14.640 1.00 38.62 315 TRP A C 1
ATOM 2577 O O . TRP A 1 315 ? 21.832 -19.330 15.463 1.00 38.62 315 TRP A O 1
ATOM 2587 N N . SER A 1 316 ? 21.904 -18.640 13.332 1.00 39.78 316 SER A N 1
ATOM 2588 C CA . SER A 1 316 ? 22.240 -19.961 12.780 1.00 39.78 316 SER A CA 1
ATOM 2589 C C . SER A 1 316 ? 23.737 -20.273 12.808 1.00 39.78 316 SER A C 1
ATOM 2591 O O . SER A 1 316 ? 24.109 -21.429 12.585 1.00 39.78 316 SER A O 1
ATOM 2593 N N . GLY A 1 317 ? 24.590 -19.283 13.100 1.00 34.81 317 GLY A N 1
ATOM 2594 C CA . GLY A 1 317 ? 26.042 -19.453 13.193 1.00 34.81 317 GLY A CA 1
ATOM 2595 C C . GLY A 1 317 ? 26.679 -19.951 11.893 1.00 34.81 317 GLY A C 1
ATOM 2596 O O . GLY A 1 317 ? 27.705 -20.630 11.934 1.00 34.81 317 GLY A O 1
ATOM 2597 N N . LYS A 1 318 ? 26.040 -19.686 10.749 1.00 37.59 318 LYS A N 1
ATOM 2598 C CA . LYS A 1 318 ? 26.543 -20.052 9.424 1.00 37.59 318 LYS A CA 1
ATOM 2599 C C . LYS A 1 318 ? 26.913 -18.781 8.672 1.00 37.59 318 LYS A C 1
ATOM 2601 O O . LYS A 1 318 ? 26.027 -18.084 8.179 1.00 37.59 318 LYS A O 1
ATOM 2606 N N . ASP A 1 319 ? 28.216 -18.523 8.621 1.00 40.19 319 ASP A N 1
ATOM 2607 C CA . ASP A 1 319 ? 28.835 -17.569 7.694 1.00 40.19 319 ASP A CA 1
ATOM 2608 C C . ASP A 1 319 ? 28.611 -17.976 6.229 1.00 40.19 319 ASP A C 1
ATOM 2610 O O . ASP A 1 319 ? 28.704 -19.194 5.924 1.00 40.19 319 ASP A O 1
#